Protein AF-A0A1J4K2C6-F1 (afdb_monomer_lite)

Structure (mmCIF, N/CA/C/O backbone):
data_AF-A0A1J4K2C6-F1
#
_entry.id   AF-A0A1J4K2C6-F1
#
loop_
_atom_site.group_PDB
_atom_site.id
_atom_site.type_symbol
_atom_site.label_atom_id
_atom_site.label_alt_id
_atom_site.label_comp_id
_atom_site.label_asym_id
_atom_site.label_entity_id
_atom_site.label_seq_id
_atom_site.pdbx_PDB_ins_code
_atom_site.Cartn_x
_atom_site.Cartn_y
_atom_site.Cartn_z
_atom_site.occupancy
_atom_site.B_iso_or_equiv
_atom_site.auth_seq_id
_atom_site.auth_comp_id
_atom_site.auth_asym_id
_atom_site.auth_atom_id
_atom_site.pdbx_PDB_model_num
ATOM 1 N N . MET A 1 1 ? -36.375 9.904 26.062 1.00 43.28 1 MET A N 1
ATOM 2 C CA . MET A 1 1 ? -35.540 8.747 26.443 1.00 43.28 1 MET A CA 1
ATOM 3 C C . MET A 1 1 ? -34.153 9.295 26.701 1.00 43.28 1 MET A C 1
ATOM 5 O O . MET A 1 1 ? -33.625 9.928 25.800 1.00 43.28 1 MET A O 1
ATOM 9 N N . SER A 1 2 ? -33.634 9.199 27.926 1.00 47.34 2 SER A N 1
ATOM 10 C CA . SER A 1 2 ? -32.261 9.624 28.218 1.00 47.34 2 SER A CA 1
ATOM 11 C C . SER A 1 2 ? -31.300 8.695 27.483 1.00 47.34 2 SER A C 1
ATOM 13 O O . SER A 1 2 ? -31.445 7.478 27.609 1.00 47.34 2 SER A O 1
ATOM 15 N N . GLU A 1 3 ? -30.362 9.245 26.711 1.00 57.28 3 GLU A N 1
ATOM 16 C CA . GLU A 1 3 ? -29.242 8.464 26.183 1.00 57.28 3 GLU A CA 1
ATOM 17 C C . GLU A 1 3 ? -28.544 7.778 27.357 1.00 57.28 3 GLU A C 1
ATOM 19 O O . GLU A 1 3 ? -28.170 8.416 28.342 1.00 57.28 3 GLU A O 1
ATOM 24 N N . GLN A 1 4 ? -28.472 6.454 27.297 1.00 67.69 4 GLN A N 1
ATOM 25 C CA . GLN A 1 4 ? -27.807 5.655 28.310 1.00 67.69 4 GLN A CA 1
ATOM 26 C C . GLN A 1 4 ? -26.300 5.914 28.190 1.00 67.69 4 GLN A C 1
ATOM 28 O O . GLN A 1 4 ? -25.743 5.830 27.096 1.00 67.69 4 GLN A O 1
ATOM 33 N N . GLU A 1 5 ? -25.649 6.286 29.291 1.00 81.38 5 GLU A N 1
ATOM 34 C CA . GLU A 1 5 ? -24.223 6.616 29.299 1.00 81.38 5 GLU A CA 1
ATOM 35 C C . GLU A 1 5 ? -23.387 5.355 29.027 1.00 81.38 5 GLU A C 1
ATOM 37 O O . GLU A 1 5 ? -23.287 4.469 29.874 1.00 81.38 5 GLU A O 1
ATOM 42 N N . ILE A 1 6 ? -22.780 5.266 27.840 1.00 87.44 6 ILE A N 1
ATOM 43 C CA . ILE A 1 6 ? -21.848 4.184 27.503 1.00 87.44 6 ILE A CA 1
ATOM 44 C C . ILE A 1 6 ? -20.436 4.595 27.923 1.00 87.44 6 ILE A C 1
ATOM 46 O O . ILE A 1 6 ? -19.841 5.518 27.365 1.00 87.44 6 ILE A O 1
ATOM 50 N N . ILE A 1 7 ? -19.870 3.859 28.875 1.00 89.62 7 ILE A N 1
ATOM 51 C CA . ILE A 1 7 ? -18.468 3.954 29.275 1.00 89.62 7 ILE A CA 1
ATOM 52 C C . ILE A 1 7 ? -17.651 3.023 28.385 1.00 89.62 7 ILE A C 1
ATOM 54 O O . ILE A 1 7 ? -17.904 1.819 28.328 1.00 89.62 7 ILE A O 1
ATOM 58 N N . ARG A 1 8 ? -16.625 3.570 27.727 1.00 91.25 8 ARG A N 1
ATOM 59 C CA . ARG A 1 8 ? -15.609 2.774 27.034 1.00 91.25 8 ARG A CA 1
ATOM 60 C C . ARG A 1 8 ? -14.371 2.623 27.898 1.00 91.25 8 ARG A C 1
ATOM 62 O O . ARG A 1 8 ? -13.904 3.579 28.514 1.00 91.25 8 ARG A O 1
ATOM 69 N N . CYS A 1 9 ? -13.807 1.426 27.929 1.00 92.12 9 CYS A N 1
ATOM 70 C CA . CYS A 1 9 ? -12.556 1.169 28.630 1.00 92.12 9 CYS A CA 1
ATOM 71 C C . CYS A 1 9 ? -11.724 0.118 27.898 1.00 92.12 9 CYS A C 1
ATOM 73 O O . CYS A 1 9 ? -12.204 -0.549 26.986 1.00 92.12 9 CYS A O 1
ATOM 75 N N . PHE A 1 10 ? -10.460 -0.024 28.283 1.00 92.06 10 PHE A N 1
ATOM 76 C CA . PHE A 1 10 ? -9.580 -1.050 27.744 1.00 92.06 10 PHE A CA 1
ATOM 77 C C . PHE A 1 10 ? -8.770 -1.748 28.832 1.00 92.06 10 PHE A C 1
ATOM 79 O O . PHE A 1 10 ? -8.547 -1.200 29.912 1.00 92.06 10 PHE A O 1
ATOM 86 N N . SER A 1 11 ? -8.281 -2.944 28.513 1.00 89.44 11 SER A N 1
ATOM 87 C CA . SER A 1 11 ? -7.280 -3.673 29.290 1.00 89.44 11 SER A CA 1
ATOM 88 C C . SER A 1 11 ? -6.066 -3.988 28.416 1.00 89.44 11 SER A C 1
ATOM 90 O O . SER A 1 11 ? -6.218 -4.476 27.296 1.00 89.44 11 SER A O 1
ATOM 92 N N . GLU A 1 12 ? -4.864 -3.679 28.909 1.00 86.25 12 GLU A N 1
ATOM 93 C CA . GLU A 1 12 ? -3.595 -3.891 28.201 1.00 86.25 12 GLU A CA 1
ATOM 94 C C . GLU A 1 12 ? -2.427 -4.124 29.191 1.00 86.25 12 GLU A C 1
ATOM 96 O O . GLU A 1 12 ? -2.088 -3.206 29.949 1.00 86.25 12 GLU A O 1
ATOM 101 N N . PRO A 1 13 ? -1.752 -5.292 29.155 1.00 84.12 13 PRO A N 1
ATOM 102 C CA . PRO A 1 13 ? -2.194 -6.516 28.477 1.00 84.12 13 PRO A CA 1
ATOM 103 C C . PRO A 1 13 ? -3.511 -7.037 29.075 1.00 84.12 13 PRO A C 1
ATOM 105 O O . PRO A 1 13 ? -3.802 -6.789 30.242 1.00 84.12 13 PRO A O 1
ATOM 108 N N . CYS A 1 14 ? -4.284 -7.781 28.285 1.00 87.00 14 CYS A N 1
ATOM 109 C CA . CYS A 1 14 ? -5.494 -8.452 28.750 1.00 87.00 14 CYS A CA 1
ATOM 110 C C . CYS A 1 14 ? -5.265 -9.972 28.718 1.00 87.00 14 CYS A C 1
ATOM 112 O O . CYS A 1 14 ? -5.269 -10.628 27.678 1.00 87.00 14 CYS A O 1
ATOM 114 N N . PHE A 1 15 ? -4.985 -10.543 29.882 1.00 86.38 15 PHE A N 1
ATOM 115 C CA . PHE A 1 15 ? -4.753 -11.970 30.056 1.00 86.38 15 PHE A CA 1
ATOM 116 C C . PHE A 1 15 ? -6.071 -12.731 29.992 1.00 86.38 15 PHE A C 1
ATOM 118 O O . PHE A 1 15 ? -7.026 -12.347 30.660 1.00 86.38 15 PHE A O 1
ATOM 125 N N . GLY A 1 16 ? -6.097 -13.825 29.232 1.00 82.25 16 GLY A N 1
ATOM 126 C CA . GLY A 1 16 ? -7.278 -14.642 28.966 1.00 82.25 16 GLY A CA 1
ATOM 127 C C . GLY A 1 16 ? -7.463 -14.912 27.474 1.00 82.25 16 GLY A C 1
ATOM 128 O O . GLY A 1 16 ? -7.168 -14.064 26.632 1.00 82.25 16 GLY A O 1
ATOM 129 N N . ARG A 1 17 ? -7.963 -16.106 27.144 1.00 82.44 17 ARG A N 1
ATOM 130 C CA . ARG A 1 17 ? -8.427 -16.429 25.787 1.00 82.44 17 ARG A CA 1
ATOM 131 C C . ARG A 1 17 ? -9.776 -15.770 25.530 1.00 82.44 17 ARG A C 1
ATOM 133 O O . ARG A 1 17 ? -10.534 -15.522 26.467 1.00 82.44 17 ARG A O 1
ATOM 140 N N . LYS A 1 18 ? -10.126 -15.614 24.251 1.00 82.94 18 LYS A N 1
ATOM 141 C CA . LYS A 1 18 ? -11.392 -14.999 23.839 1.00 82.94 18 LYS A CA 1
ATOM 142 C C . LYS A 1 18 ? -12.638 -15.513 24.564 1.00 82.94 18 LYS A C 1
ATOM 144 O O . LYS A 1 18 ? -13.267 -14.696 25.231 1.00 82.94 18 LYS A O 1
ATOM 149 N N . PRO A 1 19 ? -12.915 -16.828 24.587 1.00 87.44 19 PRO A N 1
ATOM 150 C CA . PRO A 1 19 ? -14.113 -17.335 25.253 1.00 87.44 19 PRO A CA 1
ATOM 151 C C . PRO A 1 19 ? -14.131 -17.074 26.765 1.00 87.44 19 PRO A C 1
ATOM 153 O O . PRO A 1 19 ? -15.193 -16.988 27.363 1.00 87.44 19 PRO A O 1
ATOM 156 N N . GLN A 1 20 ? -12.957 -16.957 27.398 1.00 89.94 20 GLN A N 1
ATOM 157 C CA . GLN A 1 20 ? -12.855 -16.709 28.837 1.00 89.94 20 GLN A CA 1
ATOM 158 C C . GLN A 1 20 ? -13.187 -15.255 29.163 1.00 89.94 20 GLN A C 1
ATOM 160 O O . GLN A 1 20 ? -13.945 -14.997 30.089 1.00 89.94 20 GLN A O 1
ATOM 165 N N . ILE A 1 21 ? -12.654 -14.310 28.382 1.00 90.94 21 ILE A N 1
ATOM 166 C CA . ILE A 1 21 ? -12.987 -12.892 28.550 1.00 90.94 21 ILE A CA 1
ATOM 167 C C . ILE A 1 21 ? -14.449 -12.638 28.196 1.00 90.94 21 ILE A C 1
ATOM 169 O O . ILE A 1 21 ? -15.127 -11.938 28.935 1.00 90.94 21 ILE A O 1
ATOM 173 N N . GLU A 1 22 ? -14.958 -13.240 27.121 1.00 90.56 22 GLU A N 1
ATOM 174 C CA . GLU A 1 22 ? -16.376 -13.135 26.763 1.00 90.56 22 GLU A CA 1
ATOM 175 C C . GLU A 1 22 ? -17.285 -13.687 27.866 1.00 90.56 22 GLU A C 1
ATOM 177 O O . GLU A 1 22 ? -18.294 -13.061 28.171 1.00 90.56 22 GLU A O 1
ATOM 182 N N . ALA A 1 23 ? -16.908 -14.793 28.519 1.00 93.00 23 ALA A N 1
ATOM 183 C CA . ALA A 1 23 ? -17.647 -15.314 29.668 1.00 93.00 23 ALA A CA 1
ATOM 184 C C . ALA A 1 23 ? -17.665 -14.320 30.841 1.00 93.00 23 ALA A C 1
ATOM 186 O O . ALA A 1 23 ? -18.729 -14.053 31.389 1.00 93.00 23 ALA A O 1
ATOM 187 N N . VAL A 1 24 ? -16.519 -13.713 31.177 1.00 93.44 24 VAL A N 1
ATOM 188 C CA . VAL A 1 24 ? -16.433 -12.696 32.241 1.00 93.44 24 VAL A CA 1
ATOM 189 C C . VAL A 1 24 ? -17.280 -11.461 31.912 1.00 93.44 24 VAL A C 1
ATOM 191 O O . VAL A 1 24 ? -17.967 -10.934 32.785 1.00 93.44 24 VAL A O 1
ATOM 194 N N . VAL A 1 25 ? -17.254 -11.004 30.657 1.00 93.50 25 VAL A N 1
ATOM 195 C CA . VAL A 1 25 ? -18.045 -9.854 30.193 1.00 93.50 25 VAL A CA 1
ATOM 196 C C . VAL A 1 25 ? -19.542 -10.170 30.210 1.00 93.50 25 VAL A C 1
ATOM 198 O O . VAL A 1 25 ? -20.324 -9.331 30.643 1.00 93.50 25 VAL A O 1
ATOM 201 N N . ALA A 1 26 ? -19.944 -11.383 29.819 1.00 93.88 26 ALA A N 1
ATOM 202 C CA . ALA A 1 26 ? -21.344 -11.811 29.805 1.00 93.88 26 ALA A CA 1
ATOM 203 C C . ALA A 1 26 ? -21.989 -11.862 31.204 1.00 93.88 26 ALA A C 1
ATOM 205 O O . ALA A 1 26 ? -23.209 -11.768 31.322 1.00 93.88 26 ALA A O 1
ATOM 206 N N . GLU A 1 27 ? -21.190 -11.969 32.271 1.00 94.81 27 GLU A N 1
ATOM 207 C CA . GLU A 1 27 ? -21.672 -11.855 33.655 1.00 94.81 27 GLU A CA 1
ATOM 208 C C . GLU A 1 27 ? -22.060 -10.416 34.047 1.00 94.81 27 GLU A C 1
ATOM 210 O O . GLU A 1 27 ? -22.633 -10.199 35.118 1.00 94.81 27 GLU A O 1
ATOM 215 N N . VAL A 1 28 ? -21.740 -9.423 33.212 1.00 94.12 28 VAL A N 1
ATOM 216 C CA . VAL A 1 28 ? -22.091 -8.016 33.406 1.00 94.12 28 VAL A CA 1
ATOM 217 C C . VAL A 1 28 ? -23.119 -7.623 32.355 1.00 94.12 28 VAL A C 1
ATOM 219 O O . VAL A 1 28 ? -22.795 -7.324 31.211 1.00 94.12 28 VAL A O 1
ATOM 222 N N . GLU A 1 29 ? -24.387 -7.618 32.757 1.00 92.94 29 GLU A N 1
ATOM 223 C CA . GLU A 1 29 ? -25.512 -7.299 31.874 1.00 92.94 29 GLU A CA 1
ATOM 224 C C . GLU A 1 29 ? -25.291 -5.997 31.080 1.00 92.94 29 GLU A C 1
ATOM 226 O O . GLU A 1 29 ? -25.055 -4.930 31.655 1.00 92.94 29 GLU A O 1
ATOM 231 N N . GLY A 1 30 ? -25.382 -6.115 29.751 1.00 89.25 30 GLY A N 1
ATOM 232 C CA . GLY A 1 30 ? -25.226 -5.022 28.792 1.00 89.25 30 GLY A CA 1
ATOM 233 C C . GLY A 1 30 ? -23.780 -4.618 28.488 1.00 89.25 30 GLY A C 1
ATOM 234 O O . GLY A 1 30 ? -23.577 -3.802 27.593 1.00 89.25 30 GLY A O 1
ATOM 235 N N . ALA A 1 31 ? -22.778 -5.174 29.178 1.00 93.50 31 ALA A N 1
ATOM 236 C CA . ALA A 1 31 ? -21.382 -4.986 28.802 1.00 93.50 31 ALA A CA 1
ATOM 237 C C . ALA A 1 31 ? -21.038 -5.825 27.566 1.00 93.50 31 ALA A C 1
ATOM 239 O O . ALA A 1 31 ? -21.501 -6.958 27.412 1.00 93.50 31 ALA A O 1
ATOM 240 N N . THR A 1 32 ? -20.191 -5.285 26.694 1.00 93.00 32 THR A N 1
ATOM 241 C CA . THR A 1 32 ? -19.724 -5.991 25.498 1.00 93.00 32 THR A CA 1
ATOM 242 C C . THR A 1 32 ? -18.220 -5.847 25.312 1.00 93.00 32 THR A C 1
ATOM 244 O O . THR A 1 32 ? -17.603 -4.862 25.723 1.00 93.00 32 THR A O 1
ATOM 247 N N . LEU A 1 33 ? -17.618 -6.868 24.701 1.00 91.19 33 LEU A N 1
ATOM 248 C CA . LEU A 1 33 ? -16.261 -6.813 24.174 1.00 91.19 33 LEU A CA 1
ATOM 249 C C . LEU A 1 33 ? -16.345 -6.257 22.746 1.00 91.19 33 LEU A C 1
ATOM 251 O O . LEU A 1 33 ? -16.698 -6.990 21.827 1.00 91.19 33 LEU A O 1
ATOM 255 N N . ASP A 1 34 ? -16.048 -4.970 22.583 1.00 89.88 34 ASP A N 1
ATOM 256 C CA . ASP A 1 34 ? -16.211 -4.237 21.317 1.00 89.88 34 ASP A CA 1
ATOM 257 C C . ASP A 1 34 ? -15.066 -4.536 20.336 1.00 89.88 34 ASP A C 1
ATOM 259 O O . ASP A 1 34 ? -15.287 -4.758 19.148 1.00 89.88 34 ASP A O 1
ATOM 263 N N . TYR A 1 35 ? -13.824 -4.607 20.830 1.00 88.38 35 TYR A N 1
ATOM 264 C CA . TYR A 1 35 ? -12.653 -4.893 19.996 1.00 88.38 35 TYR A CA 1
ATOM 265 C C . TYR A 1 35 ? -11.524 -5.546 20.788 1.00 88.38 35 TYR A C 1
ATOM 267 O O . TYR A 1 35 ? -11.381 -5.335 21.992 1.00 88.38 35 TYR A O 1
ATOM 275 N N . TYR A 1 36 ? -10.675 -6.324 20.121 1.00 86.31 36 TYR A N 1
ATOM 276 C CA . TYR A 1 36 ? -9.522 -6.946 20.757 1.00 86.31 36 TYR A CA 1
ATOM 277 C C . TYR A 1 36 ? -8.391 -7.209 19.767 1.00 86.31 36 TYR A C 1
ATOM 279 O O . TYR A 1 36 ? -8.600 -7.374 18.573 1.00 86.31 36 TYR A O 1
ATOM 287 N N . ILE A 1 37 ? -7.173 -7.318 20.293 1.00 79.25 37 ILE A N 1
ATOM 288 C CA . ILE A 1 37 ? -5.968 -7.626 19.523 1.00 79.25 37 ILE A CA 1
ATOM 289 C C . ILE A 1 37 ? -5.246 -8.795 20.178 1.00 79.25 37 ILE A C 1
ATOM 291 O O . ILE A 1 37 ? -4.788 -8.681 21.319 1.00 79.25 37 ILE A O 1
ATOM 295 N N . PHE A 1 38 ? -5.015 -9.873 19.434 1.00 71.88 38 PHE A N 1
ATOM 296 C CA . PHE A 1 38 ? -4.149 -10.966 19.878 1.00 71.88 38 PHE A CA 1
ATOM 297 C C . PHE A 1 38 ? -2.662 -10.632 19.715 1.00 71.88 38 PHE A C 1
ATOM 299 O O . PHE A 1 38 ? -2.251 -10.001 18.744 1.00 71.88 38 PHE A O 1
ATOM 306 N N . HIS A 1 39 ? -1.831 -11.090 20.655 1.00 60.97 39 HIS A N 1
ATOM 307 C CA . HIS A 1 39 ? -0.386 -11.176 20.431 1.00 60.97 39 HIS A CA 1
ATOM 308 C C . HIS A 1 39 ? 0.010 -12.640 20.273 1.00 60.97 39 HIS A C 1
ATOM 310 O O . HIS A 1 39 ? -0.264 -13.447 21.163 1.00 60.97 39 HIS A O 1
ATOM 316 N N . SER A 1 40 ? 0.729 -12.962 19.197 1.00 54.25 40 SER A N 1
ATOM 317 C CA . SER A 1 40 ? 1.356 -14.278 18.992 1.00 54.25 40 SER A CA 1
ATOM 318 C C . SER A 1 40 ? 2.245 -14.688 20.172 1.00 54.25 40 SER A C 1
ATOM 320 O O . SER A 1 40 ? 2.244 -15.838 20.599 1.00 54.25 40 SER A O 1
ATOM 322 N N . ASP A 1 41 ? 2.955 -13.715 20.740 1.00 55.06 41 ASP A N 1
ATOM 323 C CA . ASP A 1 41 ? 4.010 -13.938 21.735 1.00 55.06 41 ASP A CA 1
ATOM 324 C C . ASP A 1 41 ? 3.487 -14.227 23.155 1.00 55.06 41 ASP A C 1
ATOM 326 O O . ASP A 1 41 ? 4.274 -14.546 24.042 1.00 55.06 41 ASP A O 1
ATOM 330 N N . TYR A 1 42 ? 2.171 -14.142 23.396 1.00 54.56 42 TYR A N 1
ATOM 331 C CA . TYR A 1 42 ? 1.575 -14.376 24.719 1.00 54.56 42 TYR A CA 1
ATOM 332 C C . TYR A 1 42 ? 0.687 -15.630 24.794 1.00 54.56 42 TYR A C 1
ATOM 334 O O . TYR A 1 42 ? -0.260 -15.640 25.577 1.00 54.56 42 TYR A O 1
ATOM 342 N N . HIS A 1 43 ? 0.956 -16.691 24.024 1.00 55.03 43 HIS A N 1
ATOM 343 C CA . HIS A 1 43 ? 0.258 -17.988 24.146 1.00 55.03 43 HIS A CA 1
ATOM 344 C C . HIS A 1 43 ? -1.290 -17.887 24.153 1.00 55.03 43 HIS A C 1
ATOM 346 O O . HIS A 1 43 ? -1.953 -18.515 24.981 1.00 55.03 43 HIS A O 1
ATOM 352 N N . ASN A 1 44 ? -1.874 -17.111 23.230 1.00 54.50 44 ASN A N 1
ATOM 353 C CA . ASN A 1 44 ? -3.321 -16.834 23.116 1.00 54.50 44 ASN A CA 1
ATOM 354 C C . ASN A 1 44 ? -3.919 -15.853 24.149 1.00 54.50 44 ASN A C 1
ATOM 356 O O . ASN A 1 44 ? -5.130 -15.883 24.366 1.00 54.50 44 ASN A O 1
ATOM 360 N N . ASN A 1 45 ? -3.117 -14.978 24.765 1.00 56.56 45 ASN A N 1
ATOM 361 C CA . ASN A 1 45 ? -3.636 -13.818 25.504 1.00 56.56 45 ASN A CA 1
ATOM 362 C C . ASN A 1 45 ? -3.864 -12.610 24.577 1.00 56.56 45 ASN A C 1
ATOM 364 O O . ASN A 1 45 ? -3.161 -12.428 23.574 1.00 56.56 45 ASN A O 1
ATOM 368 N N . TYR A 1 46 ? -4.811 -11.746 24.940 1.00 62.38 46 TYR A N 1
ATOM 369 C CA . TYR A 1 46 ? -5.004 -10.467 24.270 1.00 62.38 46 TYR A CA 1
ATOM 370 C C . TYR A 1 46 ? -3.892 -9.481 24.638 1.00 62.38 46 TYR A C 1
ATOM 372 O O . TYR A 1 46 ? -3.564 -9.256 25.803 1.00 62.38 46 TYR A O 1
ATOM 380 N N . SER A 1 47 ? -3.325 -8.818 23.634 1.00 73.06 47 SER A N 1
ATOM 381 C CA . SER A 1 47 ? -2.518 -7.626 23.894 1.00 73.06 47 SER A CA 1
ATOM 382 C C . SER A 1 47 ? -3.377 -6.443 24.316 1.00 73.06 47 SER A C 1
ATOM 384 O O . SER A 1 47 ? -2.932 -5.671 25.155 1.00 73.06 47 SER A O 1
ATOM 386 N N . ILE A 1 48 ? -4.587 -6.311 23.766 1.00 83.56 48 ILE A N 1
ATOM 387 C CA . ILE A 1 48 ? -5.530 -5.231 24.071 1.00 83.56 48 ILE A CA 1
ATOM 388 C C . ILE A 1 48 ? -6.948 -5.792 23.958 1.00 83.56 48 ILE A C 1
ATOM 390 O O . ILE A 1 48 ? -7.226 -6.530 23.015 1.00 83.56 48 ILE A O 1
ATOM 394 N N . ALA A 1 49 ? -7.826 -5.427 24.885 1.00 89.81 49 ALA A N 1
ATOM 395 C CA . ALA A 1 49 ? -9.273 -5.609 24.778 1.00 89.81 49 ALA A CA 1
ATOM 396 C C . ALA A 1 49 ? -9.960 -4.273 25.087 1.00 89.81 49 ALA A C 1
ATOM 398 O O . ALA A 1 49 ? -9.547 -3.602 26.031 1.00 89.81 49 ALA A O 1
ATOM 399 N N . ILE A 1 50 ? -10.955 -3.887 24.292 1.00 90.94 50 ILE A N 1
ATOM 400 C CA . ILE A 1 50 ? -11.771 -2.677 24.433 1.00 90.94 50 ILE A CA 1
ATOM 401 C C . ILE A 1 50 ? -13.207 -3.111 24.718 1.00 90.94 50 ILE A C 1
ATOM 403 O O . ILE A 1 50 ? -13.738 -3.986 24.036 1.00 90.94 50 ILE A O 1
ATOM 407 N N . PHE A 1 51 ? -13.821 -2.493 25.720 1.00 93.19 51 PHE A N 1
ATOM 408 C CA . PHE A 1 51 ? -15.151 -2.825 26.210 1.00 93.19 51 PHE A CA 1
ATOM 409 C C . PHE A 1 51 ? -16.080 -1.614 26.122 1.00 93.19 51 PHE A C 1
ATOM 411 O O . PHE A 1 51 ? -15.640 -0.479 26.327 1.00 93.19 51 PHE A O 1
ATOM 418 N N . GLU A 1 52 ? -17.363 -1.874 25.884 1.00 92.44 52 GLU A N 1
ATOM 419 C CA . GLU A 1 52 ? -18.459 -0.911 26.021 1.00 92.44 52 GLU A CA 1
ATOM 420 C C . GLU A 1 52 ? -19.361 -1.337 27.176 1.00 92.44 52 GLU A C 1
ATOM 422 O O . GLU A 1 52 ? -19.730 -2.507 27.285 1.00 92.44 52 GLU A O 1
ATOM 427 N N . ILE A 1 53 ? -19.687 -0.400 28.067 1.00 92.38 53 ILE A N 1
ATOM 428 C CA . ILE A 1 53 ? -20.352 -0.698 29.336 1.00 92.38 53 ILE A CA 1
ATOM 429 C C . ILE A 1 53 ? -21.467 0.323 29.591 1.00 92.38 53 ILE A C 1
ATOM 431 O O . ILE A 1 53 ? -21.207 1.519 29.511 1.00 92.38 53 ILE A O 1
ATOM 435 N N . PRO A 1 54 ? -22.693 -0.103 29.938 1.00 91.75 54 PRO A N 1
ATOM 436 C CA . PRO A 1 54 ? -23.876 0.764 29.905 1.00 91.75 54 PRO A CA 1
ATOM 437 C C . PRO A 1 54 ? -24.061 1.652 31.146 1.00 91.75 54 PRO A C 1
ATOM 439 O O . PRO A 1 54 ? -25.046 2.386 31.223 1.00 91.75 54 PRO A O 1
ATOM 442 N N . SER A 1 55 ? -23.203 1.526 32.164 1.00 92.38 55 SER A N 1
ATOM 443 C CA . SER A 1 55 ? -23.231 2.387 33.350 1.00 92.38 55 SER A CA 1
ATOM 444 C C . SER A 1 55 ? -21.950 2.282 34.180 1.00 92.38 55 SER A C 1
ATOM 446 O O . SER A 1 55 ? -21.179 1.323 34.065 1.00 92.38 55 SER A O 1
ATOM 448 N N . ARG A 1 56 ? -21.757 3.247 35.089 1.00 92.75 56 ARG A N 1
ATOM 449 C CA . ARG A 1 56 ? -20.656 3.254 36.064 1.00 92.75 56 ARG A CA 1
ATOM 450 C C . ARG A 1 56 ? -20.672 2.048 37.000 1.00 92.75 56 ARG A C 1
ATOM 452 O O . ARG A 1 56 ? -19.634 1.431 37.201 1.00 92.75 56 ARG A O 1
ATOM 459 N N . GLU A 1 57 ? -21.848 1.674 37.498 1.00 93.62 57 GLU A N 1
ATOM 460 C CA . GLU A 1 57 ? -22.024 0.497 38.359 1.00 93.62 57 GLU A CA 1
ATOM 461 C C . GLU A 1 57 ? -21.566 -0.786 37.650 1.00 93.62 57 GLU A C 1
ATOM 463 O O . GLU A 1 57 ? -20.824 -1.594 38.210 1.00 93.62 57 GLU A O 1
ATOM 468 N N . LYS A 1 58 ? -21.947 -0.952 36.376 1.00 94.50 58 LYS A N 1
ATOM 469 C CA . LYS A 1 58 ? -21.522 -2.100 35.566 1.00 94.50 58 LYS A CA 1
ATOM 470 C C . LYS A 1 58 ? -20.021 -2.050 35.252 1.00 94.50 58 LYS A C 1
ATOM 472 O O . LYS A 1 58 ? -19.393 -3.103 35.165 1.00 94.50 58 LYS A O 1
ATOM 477 N N . TYR A 1 59 ? -19.427 -0.859 35.124 1.00 94.50 59 TYR A N 1
ATOM 478 C CA . TYR A 1 59 ? -17.979 -0.708 34.939 1.00 94.50 59 TYR A CA 1
ATOM 479 C C . TYR A 1 59 ? -17.203 -1.164 36.175 1.00 94.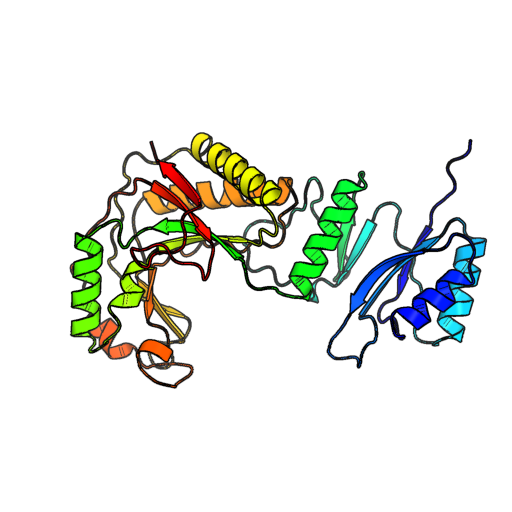50 59 TYR A C 1
ATOM 481 O O . TYR A 1 59 ? -16.253 -1.935 36.035 1.00 94.50 59 TYR A O 1
ATOM 489 N N . ASP A 1 60 ? -17.629 -0.754 37.370 1.00 94.62 60 ASP A N 1
ATOM 490 C CA . ASP A 1 60 ? -16.987 -1.173 38.617 1.00 94.62 60 ASP A CA 1
ATOM 491 C C . ASP A 1 60 ? -17.103 -2.695 38.815 1.00 94.62 60 ASP A C 1
ATOM 493 O O . ASP A 1 60 ? -16.113 -3.350 39.154 1.00 94.62 60 ASP A O 1
ATOM 497 N N . LEU A 1 61 ? -18.260 -3.280 38.478 1.00 95.75 61 LEU A N 1
ATOM 498 C CA . LEU A 1 61 ? -18.457 -4.732 38.492 1.00 95.75 61 LEU A CA 1
ATOM 499 C C . LEU A 1 61 ? -17.540 -5.461 37.497 1.00 95.75 61 LEU A C 1
ATOM 501 O O . LEU A 1 61 ? -16.901 -6.452 37.859 1.00 95.75 61 LEU A O 1
ATOM 505 N N . LEU A 1 62 ? -17.442 -4.989 36.247 1.00 95.69 62 LEU A N 1
ATOM 506 C CA . LEU A 1 62 ? -16.547 -5.602 35.261 1.00 95.69 62 LEU A CA 1
ATOM 507 C C . LEU A 1 62 ? -15.085 -5.478 35.698 1.00 95.69 62 LEU A C 1
ATOM 509 O O . LEU A 1 62 ? -14.317 -6.426 35.550 1.00 95.69 62 LEU A O 1
ATOM 513 N N . LYS A 1 63 ? -14.696 -4.335 36.269 1.00 95.56 63 LYS A N 1
ATOM 514 C CA . LYS A 1 63 ? -13.346 -4.100 36.788 1.00 95.56 63 LYS A CA 1
ATOM 515 C C . LYS A 1 63 ? -12.985 -5.092 37.891 1.00 95.56 63 LYS A C 1
ATOM 517 O O . LYS A 1 63 ? -11.888 -5.656 37.855 1.00 95.56 63 LYS A O 1
ATOM 522 N N . GLU A 1 64 ? -13.894 -5.336 38.831 1.00 95.81 64 GLU A N 1
ATOM 523 C CA . GLU A 1 64 ? -13.720 -6.347 39.874 1.00 95.81 64 GLU A CA 1
ATOM 524 C C . GLU A 1 64 ? -13.579 -7.748 39.264 1.00 95.81 64 GLU A C 1
ATOM 526 O O . GLU A 1 64 ? -12.591 -8.438 39.519 1.00 95.81 64 GLU A O 1
ATOM 531 N N . LYS A 1 65 ? -14.511 -8.150 38.389 1.00 95.38 65 LYS A N 1
ATOM 532 C CA . LYS A 1 65 ? -14.498 -9.478 37.759 1.00 95.38 65 LYS A CA 1
ATOM 533 C C . LYS A 1 65 ? -13.243 -9.727 36.923 1.00 95.38 65 LYS A C 1
ATOM 535 O O . LYS A 1 65 ? -12.635 -10.788 37.042 1.00 95.38 65 LYS A O 1
ATOM 540 N N . MET A 1 66 ? -12.816 -8.752 36.123 1.00 94.62 66 MET A N 1
ATOM 541 C CA . MET A 1 66 ? -11.593 -8.845 35.321 1.00 94.62 66 MET A CA 1
ATOM 542 C C . MET A 1 66 ? -10.351 -8.987 36.207 1.00 94.62 66 MET A C 1
ATOM 544 O O . MET A 1 66 ? -9.494 -9.818 35.909 1.00 94.62 66 MET A O 1
ATOM 548 N N . THR A 1 67 ? -10.284 -8.246 37.319 1.00 94.00 67 THR A N 1
ATOM 549 C CA . THR A 1 67 ? -9.184 -8.332 38.297 1.00 94.00 67 THR A CA 1
ATOM 550 C C . THR A 1 67 ? -9.183 -9.673 39.040 1.00 94.00 67 THR A C 1
ATOM 552 O O . THR A 1 67 ? -8.121 -10.255 39.253 1.00 94.00 67 THR A O 1
ATOM 555 N N . ASN A 1 68 ? -10.360 -10.201 39.392 1.00 94.69 68 ASN A N 1
ATOM 556 C CA . ASN A 1 68 ? -10.509 -11.515 40.024 1.00 94.69 68 ASN A CA 1
ATOM 557 C C . ASN A 1 68 ? -10.138 -12.654 39.066 1.00 94.69 68 ASN A C 1
ATOM 559 O O . ASN A 1 68 ? -9.515 -13.630 39.480 1.00 94.69 68 ASN A O 1
ATOM 563 N N . PHE A 1 69 ? -10.472 -12.518 37.779 1.00 92.56 69 PHE A N 1
ATOM 564 C CA . PHE A 1 69 ? -10.036 -13.448 36.741 1.00 92.56 69 PHE A CA 1
ATOM 565 C C . PHE A 1 69 ? -8.509 -13.423 36.576 1.00 92.56 69 PHE A C 1
ATOM 567 O O . PHE A 1 69 ? -7.866 -14.471 36.486 1.00 92.56 69 PHE A O 1
ATOM 574 N N . ASN A 1 70 ? -7.912 -12.228 36.549 1.00 91.06 70 ASN A N 1
ATOM 575 C CA . ASN A 1 70 ? -6.467 -12.049 36.573 1.00 91.06 70 ASN A CA 1
ATOM 576 C C . ASN A 1 70 ? -6.095 -10.671 37.128 1.00 91.06 70 ASN A C 1
ATOM 578 O O . ASN A 1 70 ? -6.468 -9.648 36.557 1.00 91.06 70 ASN A O 1
ATOM 582 N N . SER A 1 71 ? -5.263 -10.624 38.170 1.00 92.00 71 SER A N 1
ATOM 583 C CA . SER A 1 71 ? -4.901 -9.368 38.846 1.00 92.00 71 SER A CA 1
ATOM 584 C C . SER A 1 71 ? -4.171 -8.352 37.959 1.00 92.00 71 SER A C 1
ATOM 586 O O . SER A 1 71 ? -4.063 -7.181 38.320 1.00 92.00 71 SER A O 1
ATOM 588 N N . LYS A 1 72 ? -3.671 -8.772 36.791 1.00 90.19 72 LYS A N 1
ATOM 589 C CA . LYS A 1 72 ? -3.037 -7.890 35.805 1.00 90.19 72 LYS A CA 1
ATOM 590 C C . LYS A 1 72 ? -4.017 -7.299 34.784 1.00 90.19 72 LYS A C 1
ATOM 592 O O . LYS A 1 72 ? -3.617 -6.404 34.042 1.00 90.19 72 LYS A O 1
ATOM 597 N N . ASN A 1 73 ? -5.271 -7.751 34.744 1.00 91.00 73 ASN A N 1
ATOM 598 C CA . ASN A 1 73 ? -6.310 -7.218 33.858 1.00 91.00 73 ASN A CA 1
ATOM 599 C C . ASN A 1 73 ? -6.877 -5.909 34.408 1.00 91.00 73 ASN A C 1
ATOM 601 O O . ASN A 1 73 ? -8.006 -5.833 34.886 1.00 91.00 73 ASN A O 1
ATOM 605 N N . ILE A 1 74 ? -6.074 -4.854 34.335 1.00 91.56 74 ILE A N 1
ATOM 606 C CA . ILE A 1 74 ? -6.460 -3.529 34.816 1.00 91.56 74 ILE A CA 1
ATOM 607 C C . ILE A 1 74 ? -7.289 -2.839 33.731 1.00 91.56 74 ILE A C 1
ATOM 609 O O . ILE A 1 74 ? -6.789 -2.630 32.622 1.00 91.56 74 ILE A O 1
ATOM 613 N N . LEU A 1 75 ? -8.533 -2.472 34.056 1.00 92.69 75 LEU A N 1
ATOM 614 C CA . LEU A 1 75 ? -9.366 -1.636 33.191 1.00 92.69 75 LEU A CA 1
ATOM 615 C C . LEU A 1 75 ? -8.971 -0.165 33.319 1.00 92.69 75 LEU A C 1
ATOM 617 O O . LEU A 1 75 ? -8.768 0.350 34.422 1.00 92.69 75 LEU A O 1
ATOM 621 N N . LYS A 1 76 ? -8.873 0.506 32.174 1.00 92.19 76 LYS A N 1
ATOM 622 C CA . LYS A 1 76 ? -8.604 1.939 32.052 1.00 92.19 76 LYS A CA 1
ATOM 623 C C . LYS A 1 76 ? -9.667 2.567 31.169 1.00 92.19 76 LYS A C 1
ATOM 625 O O . LYS A 1 76 ? -9.892 2.100 30.056 1.00 92.19 76 LYS A O 1
ATOM 630 N N . GLU A 1 77 ? -10.313 3.610 31.664 1.00 93.06 77 GLU A N 1
ATOM 631 C CA . GLU A 1 77 ? -11.331 4.339 30.909 1.00 93.06 77 GLU A CA 1
ATOM 632 C C . GLU A 1 77 ? -10.738 5.054 29.696 1.00 93.06 77 GLU A C 1
ATOM 634 O O . GLU A 1 77 ? -9.599 5.531 29.712 1.00 93.06 77 GLU A O 1
ATOM 639 N N . LEU A 1 78 ? -11.544 5.117 28.644 1.00 90.94 78 LEU A N 1
ATOM 640 C CA . LEU A 1 78 ? -11.303 5.905 27.451 1.00 90.94 78 LEU A CA 1
ATOM 641 C C . LEU A 1 78 ? -12.260 7.095 27.453 1.00 90.94 78 LEU A C 1
ATOM 643 O O . LEU A 1 78 ? -13.429 6.934 27.812 1.00 90.94 78 LEU A O 1
ATOM 647 N N . PRO A 1 79 ? -11.812 8.278 27.007 1.00 91.31 79 PRO A N 1
ATOM 648 C CA . PRO A 1 79 ? -12.732 9.363 26.713 1.00 91.31 79 PRO A CA 1
ATOM 649 C C . PRO A 1 79 ? -13.820 8.915 25.716 1.00 91.31 79 PRO A C 1
ATOM 651 O O . PRO A 1 79 ? -13.557 8.045 24.871 1.00 91.31 79 PRO A O 1
ATOM 654 N N . PRO A 1 80 ? -15.024 9.513 25.765 1.00 88.94 80 PRO A N 1
ATOM 655 C CA . PRO A 1 80 ? -16.096 9.195 24.830 1.00 88.94 80 PRO A CA 1
ATOM 656 C C . PRO A 1 80 ? -15.634 9.266 23.373 1.00 88.94 80 PRO A C 1
ATOM 658 O O . PRO A 1 80 ? -14.904 10.177 22.984 1.00 88.94 80 PRO A O 1
ATOM 661 N N . ASN A 1 81 ? -16.076 8.293 22.575 1.00 90.44 81 ASN A N 1
ATOM 662 C CA . ASN A 1 81 ? -15.767 8.170 21.146 1.00 90.44 81 ASN A CA 1
ATOM 663 C C . ASN A 1 81 ? -14.269 8.223 20.814 1.00 90.44 81 ASN A C 1
ATOM 665 O O . ASN A 1 81 ? -13.846 8.844 19.834 1.00 90.44 81 ASN A O 1
ATOM 669 N N . THR A 1 82 ? -13.460 7.557 21.642 1.00 92.81 82 THR A N 1
ATOM 670 C CA . THR A 1 82 ? -12.030 7.394 21.384 1.00 92.81 82 THR A CA 1
ATOM 671 C C . THR A 1 82 ? -11.606 5.935 21.318 1.00 92.81 82 THR A C 1
ATOM 673 O O . THR A 1 82 ? -12.134 5.075 22.021 1.00 92.81 82 THR A O 1
ATOM 676 N N . ILE A 1 83 ? -10.628 5.658 20.458 1.00 92.19 83 ILE A N 1
ATOM 677 C CA . ILE A 1 83 ? -9.860 4.413 20.432 1.00 92.19 83 ILE A CA 1
ATOM 678 C C . ILE A 1 83 ? -8.409 4.789 20.695 1.00 92.19 83 ILE A C 1
ATOM 680 O O . ILE A 1 83 ? -7.862 5.667 20.033 1.00 92.19 83 ILE A O 1
ATOM 684 N N . SER A 1 84 ? -7.771 4.131 21.659 1.00 90.62 84 SER A N 1
ATOM 685 C CA . SER A 1 84 ? -6.383 4.413 22.017 1.00 90.62 84 SER A CA 1
ATOM 686 C C . SER A 1 84 ? -5.548 3.145 21.988 1.00 90.62 84 SER A C 1
ATOM 688 O O . SER A 1 84 ? -5.820 2.197 22.726 1.00 90.62 84 SER A O 1
ATOM 690 N N . VAL A 1 85 ? -4.490 3.142 21.182 1.00 88.69 85 VAL A N 1
ATOM 691 C CA . VAL A 1 85 ? -3.611 1.983 20.971 1.00 88.69 85 VAL A CA 1
ATOM 692 C C . VAL A 1 85 ? -2.134 2.397 20.976 1.00 88.69 85 VAL A C 1
ATOM 694 O O . VAL A 1 85 ? -1.812 3.515 20.584 1.00 88.69 85 VAL A O 1
ATOM 697 N N . PRO A 1 86 ? -1.191 1.545 21.410 1.00 87.31 86 PRO A N 1
ATOM 698 C CA . PRO A 1 86 ? 0.228 1.893 21.435 1.00 87.31 86 PRO A CA 1
ATOM 699 C C . PRO A 1 86 ? 0.797 2.192 20.047 1.00 87.31 86 PRO A C 1
ATOM 701 O O . PRO A 1 86 ? 0.606 1.411 19.115 1.00 87.31 86 PRO A O 1
ATOM 704 N N . VAL A 1 87 ? 1.626 3.235 19.945 1.00 86.81 87 VAL A N 1
ATOM 705 C CA . VAL A 1 87 ? 2.298 3.625 18.689 1.00 86.81 87 VAL A CA 1
ATOM 706 C C . VAL A 1 87 ? 3.123 2.478 18.106 1.00 86.81 87 VAL A C 1
ATOM 708 O O . VAL A 1 87 ? 3.105 2.267 16.904 1.00 86.81 87 VAL A O 1
ATOM 711 N N . LYS A 1 88 ? 3.773 1.659 18.947 1.00 83.25 88 LYS A N 1
ATOM 712 C CA . LYS A 1 88 ? 4.594 0.508 18.512 1.00 83.25 88 LYS A CA 1
ATOM 713 C C . LYS A 1 88 ? 3.849 -0.536 17.664 1.00 83.25 88 LYS A C 1
ATOM 715 O O . LYS A 1 88 ? 4.491 -1.398 17.066 1.00 83.25 88 LYS A O 1
ATOM 720 N N . LYS A 1 89 ? 2.511 -0.518 17.667 1.00 78.38 89 LYS A N 1
ATOM 721 C CA . LYS A 1 89 ? 1.680 -1.391 16.828 1.00 78.38 89 LYS A CA 1
ATOM 722 C C . LYS A 1 89 ? 1.577 -0.882 15.388 1.00 78.38 89 LYS A C 1
ATOM 724 O O . LYS A 1 89 ? 1.358 -1.688 14.494 1.00 78.38 89 LYS A O 1
ATOM 729 N N . PHE A 1 90 ? 1.834 0.402 15.160 1.00 77.38 90 PHE A N 1
ATOM 730 C CA . PHE A 1 90 ? 1.929 1.004 13.840 1.00 77.38 90 PHE A CA 1
ATOM 731 C C . PHE A 1 90 ? 3.390 1.024 13.403 1.00 77.38 90 PHE A C 1
ATOM 733 O O . PHE A 1 90 ? 4.257 1.571 14.083 1.00 77.38 90 PHE A O 1
ATOM 740 N N . LYS A 1 91 ? 3.677 0.425 12.250 1.00 69.81 91 LYS A N 1
ATOM 741 C CA . LYS A 1 91 ? 4.900 0.722 11.506 1.00 69.81 91 LYS A CA 1
ATOM 742 C C . LYS A 1 91 ? 4.490 1.538 10.296 1.00 69.81 91 LYS A C 1
ATOM 744 O O . LYS A 1 91 ? 4.101 0.974 9.283 1.00 69.81 91 LYS A O 1
ATOM 749 N N . LEU A 1 92 ? 4.517 2.855 10.452 1.00 66.12 92 LEU A N 1
ATOM 750 C CA . LEU A 1 92 ? 4.280 3.781 9.356 1.00 66.12 92 LEU A CA 1
ATOM 751 C C . LEU A 1 92 ? 5.621 4.026 8.668 1.00 66.12 92 LEU A C 1
ATOM 753 O O . LEU A 1 92 ? 6.508 4.641 9.253 1.00 66.12 92 LEU A O 1
ATOM 757 N N . ASN A 1 93 ? 5.767 3.518 7.448 1.00 65.19 93 ASN A N 1
ATOM 758 C CA . ASN A 1 93 ? 6.856 3.916 6.554 1.00 65.19 93 ASN A CA 1
ATOM 759 C C . ASN A 1 93 ? 6.416 5.031 5.585 1.00 65.19 93 ASN A C 1
ATOM 761 O O . ASN A 1 93 ? 7.212 5.454 4.755 1.00 65.19 93 ASN A O 1
ATOM 765 N N . SER A 1 94 ? 5.169 5.508 5.694 1.00 71.12 94 SER A N 1
ATOM 766 C CA . SER A 1 94 ? 4.620 6.551 4.828 1.00 71.12 94 SER A CA 1
ATOM 767 C C . SER A 1 94 ? 5.056 7.943 5.275 1.00 71.12 94 SER A C 1
ATOM 769 O O . SER A 1 94 ? 5.140 8.246 6.468 1.00 71.12 94 SER A O 1
ATOM 771 N N . SER A 1 95 ? 5.310 8.802 4.295 1.00 73.06 95 SER A N 1
ATOM 772 C CA . SER A 1 95 ? 5.514 10.235 4.491 1.00 73.06 95 SER A CA 1
ATOM 773 C C . SER A 1 95 ? 4.220 11.022 4.683 1.00 73.06 95 SER A C 1
ATOM 775 O O . SER A 1 95 ? 4.254 12.171 5.126 1.00 73.06 95 SER A O 1
ATOM 777 N N . ILE A 1 96 ? 3.090 10.399 4.362 1.00 79.75 96 ILE A N 1
ATOM 778 C CA . ILE A 1 96 ? 1.761 10.982 4.437 1.00 79.75 96 ILE A CA 1
ATOM 779 C C . ILE A 1 96 ? 1.214 10.704 5.839 1.00 79.75 96 ILE A C 1
ATOM 781 O O . ILE A 1 96 ? 1.242 9.552 6.284 1.00 79.75 96 ILE A O 1
ATOM 785 N N . PRO A 1 97 ? 0.728 11.728 6.566 1.00 82.56 97 PRO A N 1
ATOM 786 C CA . PRO A 1 97 ? 0.117 11.520 7.870 1.00 82.56 97 PRO A CA 1
ATOM 787 C C . PRO A 1 97 ? -1.001 10.480 7.788 1.00 82.56 97 PRO A C 1
ATOM 789 O O . PRO A 1 97 ? -1.873 10.559 6.920 1.00 82.56 97 PRO A O 1
ATOM 792 N N . LEU A 1 98 ? -0.977 9.510 8.706 1.00 86.00 98 LEU A N 1
ATOM 793 C CA . LEU A 1 98 ? -2.048 8.527 8.815 1.00 86.00 98 LEU A CA 1
ATOM 794 C C . LEU A 1 98 ? -3.367 9.261 9.048 1.00 86.00 98 LEU A C 1
ATOM 796 O O . LEU A 1 98 ? -3.475 10.073 9.965 1.00 86.00 98 LEU A O 1
ATOM 800 N N . ARG A 1 99 ? -4.368 8.923 8.246 1.00 89.50 99 ARG A N 1
ATOM 801 C CA . ARG A 1 99 ? -5.748 9.365 8.404 1.00 89.50 99 ARG A CA 1
ATOM 802 C C . ARG A 1 99 ? -6.664 8.208 8.023 1.00 89.50 99 ARG A C 1
ATOM 804 O O . ARG A 1 99 ? -6.333 7.432 7.132 1.00 89.50 99 ARG A O 1
ATOM 811 N N . ILE A 1 100 ? -7.769 8.057 8.740 1.00 91.81 100 ILE A N 1
ATOM 812 C CA . ILE A 1 100 ? -8.769 7.016 8.493 1.00 91.81 100 ILE A CA 1
ATOM 813 C C . ILE A 1 100 ? -10.128 7.698 8.487 1.00 91.81 100 ILE A C 1
ATOM 815 O O . ILE A 1 100 ? -10.612 8.124 9.537 1.00 91.81 100 ILE A O 1
ATOM 819 N N . CYS A 1 101 ? -10.729 7.802 7.308 1.00 92.25 101 CYS A N 1
ATOM 820 C CA . CYS A 1 101 ? -11.901 8.636 7.076 1.00 92.25 101 CYS A CA 1
ATOM 821 C C . CYS A 1 101 ? -11.625 10.088 7.513 1.00 92.25 101 CYS A C 1
ATOM 823 O O . CYS A 1 101 ? -10.588 10.662 7.191 1.00 92.25 101 CYS A O 1
ATOM 825 N N . ASP A 1 102 ? -12.516 10.658 8.317 1.00 87.75 102 ASP A N 1
ATOM 826 C CA . ASP A 1 102 ? -12.403 11.976 8.935 1.00 87.75 102 ASP A CA 1
ATOM 827 C C . ASP A 1 102 ? -11.458 12.019 10.156 1.00 87.75 102 ASP A C 1
ATOM 829 O O . ASP A 1 102 ? -11.259 13.078 10.755 1.00 87.75 102 ASP A O 1
ATOM 833 N N . CYS A 1 103 ? -10.857 10.888 10.547 1.00 92.25 103 CYS A N 1
ATOM 834 C CA . CYS A 1 103 ? -10.028 10.787 11.743 1.00 92.25 103 CYS A CA 1
ATOM 835 C C . CYS A 1 103 ? -8.531 10.926 11.440 1.00 92.25 103 CYS A C 1
ATOM 837 O O . CYS A 1 103 ? -7.908 10.020 10.880 1.00 92.25 103 CYS A O 1
ATOM 839 N N . THR A 1 104 ? -7.925 12.010 11.929 1.00 92.75 104 THR A N 1
ATOM 840 C CA . THR A 1 104 ? -6.466 12.139 12.054 1.00 92.75 104 THR A CA 1
ATOM 841 C C . THR A 1 104 ? -6.063 11.850 13.504 1.00 92.75 104 THR A C 1
ATOM 843 O O . THR A 1 104 ? -6.374 12.655 14.387 1.00 92.75 104 THR A O 1
ATOM 846 N N . PRO A 1 105 ? -5.404 10.715 13.796 1.00 92.75 105 PRO A N 1
ATOM 847 C CA . PRO A 1 105 ? -5.019 10.369 15.155 1.00 92.75 105 PRO A CA 1
ATOM 848 C C . PRO A 1 105 ? -3.938 11.299 15.714 1.00 92.75 105 PRO A C 1
ATOM 850 O O . PRO A 1 105 ? -3.021 11.717 15.007 1.00 92.75 105 PRO A O 1
ATOM 853 N N . THR A 1 106 ? -4.004 11.556 17.019 1.00 93.12 106 THR A N 1
ATOM 854 C CA . THR A 1 106 ? -2.959 12.263 17.773 1.00 93.12 106 THR A CA 1
ATOM 855 C C . THR A 1 106 ? -2.059 11.273 18.503 1.00 93.12 106 THR A C 1
ATOM 857 O O . THR A 1 106 ? -2.496 10.192 18.903 1.00 93.12 106 THR A O 1
ATOM 860 N N . GLN A 1 107 ? -0.788 11.632 18.695 1.00 91.69 107 GLN A N 1
ATOM 861 C CA . GLN A 1 107 ? 0.121 10.855 19.532 1.00 91.69 107 GLN A CA 1
ATOM 862 C C . GLN A 1 107 ? 0.171 11.440 20.947 1.00 91.69 107 GLN A C 1
ATOM 864 O O . GLN A 1 107 ? 0.657 12.549 21.153 1.00 91.69 107 GLN A O 1
ATOM 869 N N . GLU A 1 108 ? -0.276 10.668 21.935 1.00 91.56 108 GLU A N 1
ATOM 870 C CA . GLU A 1 108 ? -0.353 11.074 23.340 1.00 91.56 108 GLU A CA 1
ATOM 871 C C . GLU A 1 108 ? 0.251 9.976 24.222 1.00 91.56 108 GLU A C 1
ATOM 873 O O . GLU A 1 108 ? -0.182 8.824 24.186 1.00 91.56 108 GLU A O 1
ATOM 878 N N . ASN A 1 109 ? 1.287 10.303 25.004 1.00 88.88 109 ASN A N 1
ATOM 879 C CA . ASN A 1 109 ? 1.936 9.371 25.943 1.00 88.88 109 ASN A CA 1
ATOM 880 C C . ASN A 1 109 ? 2.328 8.011 25.317 1.00 88.88 109 ASN A C 1
ATOM 882 O O . ASN A 1 109 ? 2.150 6.951 25.919 1.00 88.88 109 ASN A O 1
ATOM 886 N N . GLY A 1 110 ? 2.841 8.029 24.080 1.00 88.69 110 GLY A N 1
ATOM 887 C CA . GLY A 1 110 ? 3.236 6.815 23.350 1.00 88.69 110 GLY A CA 1
ATOM 888 C C . GLY A 1 110 ? 2.069 6.003 22.771 1.00 88.69 110 GLY A C 1
ATOM 889 O O . GLY A 1 110 ? 2.259 4.845 22.381 1.00 88.69 110 GLY A O 1
ATOM 890 N N . ARG A 1 111 ? 0.869 6.588 22.697 1.00 90.38 111 ARG A N 1
ATOM 891 C CA . ARG A 1 111 ? -0.334 5.992 22.105 1.00 90.38 111 ARG A CA 1
ATOM 892 C C . ARG A 1 111 ? -0.836 6.826 20.935 1.00 90.38 111 ARG A C 1
ATOM 894 O O . ARG A 1 111 ? -0.749 8.044 20.981 1.00 90.38 111 ARG A O 1
ATOM 901 N N . MET A 1 112 ? -1.377 6.161 19.924 1.00 91.62 112 MET A N 1
ATOM 902 C CA . MET A 1 112 ? -2.207 6.773 18.892 1.00 91.62 112 MET A CA 1
ATOM 903 C C . MET A 1 112 ? -3.640 6.833 19.414 1.00 91.62 112 MET A C 1
ATOM 905 O O . MET A 1 112 ? -4.197 5.802 19.805 1.00 91.62 112 MET A O 1
ATOM 909 N N . VAL A 1 113 ? -4.213 8.031 19.448 1.00 93.06 113 VAL A N 1
ATOM 910 C CA . VAL A 1 113 ? -5.578 8.299 19.900 1.00 93.06 113 VAL A CA 1
ATOM 911 C C . VAL A 1 113 ? -6.414 8.706 18.696 1.00 93.06 113 VAL A C 1
ATOM 913 O O . VAL A 1 113 ? -6.192 9.750 18.092 1.00 93.06 113 VAL A O 1
ATOM 916 N N . PHE A 1 114 ? -7.388 7.871 18.361 1.00 94.38 114 PHE A N 1
ATOM 917 C CA . PHE A 1 114 ? -8.362 8.113 17.309 1.00 94.38 114 PHE A CA 1
ATOM 918 C C . PHE A 1 114 ? -9.637 8.650 17.942 1.00 94.38 114 PHE A C 1
ATOM 920 O O . PHE A 1 114 ? -10.180 8.022 18.851 1.00 94.38 114 PHE A O 1
ATOM 927 N N . LYS A 1 115 ? -10.121 9.792 17.457 1.00 94.31 115 LYS A N 1
ATOM 928 C CA . LYS A 1 115 ? -11.433 10.345 17.810 1.00 94.31 115 LYS A CA 1
ATOM 929 C C . LYS A 1 115 ? -12.372 10.148 16.632 1.00 94.31 115 LYS A C 1
ATOM 931 O O . LYS A 1 115 ? -11.995 10.466 15.511 1.00 94.31 115 LYS A O 1
ATOM 936 N N . TYR A 1 116 ? -13.573 9.652 16.880 1.00 93.62 116 TYR A N 1
ATOM 937 C CA . TYR A 1 116 ? -14.573 9.441 15.835 1.00 93.62 116 TYR A CA 1
ATOM 938 C C . TYR A 1 116 ? -15.916 10.029 16.246 1.00 93.62 116 TYR A C 1
ATOM 940 O O . TYR A 1 116 ? -16.184 10.246 17.423 1.00 93.62 116 TYR A O 1
ATOM 948 N N . GLN A 1 117 ? -16.763 10.300 15.260 1.00 90.75 117 GLN A N 1
ATOM 949 C CA . GLN A 1 117 ? -18.144 10.736 15.489 1.00 90.75 117 GLN A CA 1
ATOM 950 C C . GLN A 1 117 ? -19.157 9.716 14.972 1.00 90.75 117 GLN A C 1
ATOM 952 O O . GLN A 1 117 ? -20.296 9.687 15.426 1.00 90.75 117 GLN A O 1
ATOM 957 N N . GLN A 1 118 ? -18.737 8.867 14.033 1.00 92.00 118 GLN A N 1
ATOM 958 C CA . GLN A 1 118 ? -19.601 7.924 13.342 1.00 92.00 118 GLN A CA 1
ATOM 959 C C . GLN A 1 118 ? -19.132 6.489 13.567 1.00 92.00 118 GLN A C 1
ATOM 961 O O . GLN A 1 118 ? -17.934 6.196 13.603 1.00 92.00 118 GLN A O 1
ATOM 966 N N . GLU A 1 119 ? -20.095 5.574 13.647 1.00 90.88 119 GLU A N 1
ATOM 967 C CA . GLU A 1 119 ? -19.834 4.140 13.791 1.00 90.88 119 GLU A CA 1
ATOM 968 C C . GLU A 1 119 ? -19.083 3.564 12.575 1.00 90.88 119 GLU A C 1
ATOM 970 O O . GLU A 1 119 ? -18.275 2.648 12.711 1.00 90.88 119 GLU A O 1
ATOM 975 N N . ALA A 1 120 ? -19.283 4.141 11.384 1.00 92.25 120 ALA A N 1
ATOM 976 C CA . ALA A 1 120 ? -18.522 3.785 10.187 1.00 92.25 120 ALA A CA 1
ATOM 977 C C . ALA A 1 120 ? -17.019 4.079 10.354 1.00 92.25 120 ALA A C 1
ATOM 979 O O . ALA A 1 120 ? -16.193 3.205 10.085 1.00 92.25 120 ALA A O 1
ATOM 980 N N . THR A 1 121 ? -16.661 5.256 10.881 1.00 94.50 121 THR A N 1
ATOM 981 C CA . THR A 1 121 ? -15.268 5.613 11.198 1.00 94.50 121 THR A CA 1
ATOM 982 C C . THR A 1 121 ? -14.690 4.674 12.260 1.00 94.50 121 THR A C 1
ATOM 984 O O . THR A 1 121 ? -13.565 4.202 12.101 1.00 94.50 121 THR A O 1
ATOM 987 N N . LYS A 1 122 ? -15.462 4.320 13.302 1.00 93.88 122 LYS A N 1
ATOM 988 C CA . LYS A 1 122 ? -15.045 3.337 14.325 1.00 93.88 122 LYS A CA 1
ATOM 989 C C . LYS A 1 122 ? -14.641 2.001 13.690 1.00 93.88 122 LYS A C 1
ATOM 991 O O . LYS A 1 122 ? -13.544 1.499 13.935 1.00 93.88 122 LYS A O 1
ATOM 996 N N . LYS A 1 123 ? -15.500 1.461 12.819 1.00 93.56 123 LYS A N 1
ATOM 997 C CA . LYS A 1 123 ? -15.255 0.202 12.096 1.00 93.56 123 LYS A CA 1
ATOM 998 C C . LYS A 1 123 ? -14.043 0.288 11.170 1.00 93.56 123 LYS A C 1
ATOM 1000 O O . LYS A 1 123 ? -13.232 -0.636 11.153 1.00 93.56 123 LYS A O 1
ATOM 1005 N N . ALA A 1 124 ? -13.883 1.399 10.449 1.00 94.19 124 ALA A N 1
ATOM 1006 C CA . ALA A 1 124 ? -12.720 1.625 9.595 1.00 94.19 124 ALA A CA 1
ATOM 1007 C C . ALA A 1 124 ? -11.415 1.664 10.408 1.00 94.19 124 ALA A C 1
ATOM 1009 O O . ALA A 1 124 ? -10.416 1.073 9.995 1.00 94.19 124 ALA A O 1
ATOM 1010 N N . ILE A 1 125 ? -11.415 2.293 11.591 1.00 94.00 125 ILE A N 1
ATOM 1011 C CA . ILE A 1 125 ? -10.254 2.290 12.492 1.00 94.00 125 ILE A CA 1
ATOM 1012 C C . ILE A 1 125 ? -9.902 0.854 12.888 1.00 94.00 125 ILE A C 1
ATOM 1014 O O . ILE A 1 125 ? -8.756 0.454 12.702 1.00 94.00 125 ILE A O 1
ATOM 1018 N N . TYR A 1 126 ? -10.865 0.061 13.369 1.00 92.88 126 TYR A N 1
ATOM 1019 C CA . TYR A 1 126 ? -10.623 -1.337 13.755 1.00 92.88 126 TYR A CA 1
ATOM 1020 C C . TYR A 1 126 ? -10.071 -2.186 12.615 1.00 92.88 126 TYR A C 1
ATOM 1022 O O . TYR A 1 126 ? -9.043 -2.835 12.796 1.00 92.88 126 TYR A O 1
ATOM 1030 N N . LYS A 1 127 ? -10.653 -2.079 11.418 1.00 92.19 127 LYS A N 1
ATOM 1031 C CA . LYS A 1 127 ? -10.137 -2.762 10.227 1.00 92.19 127 LYS A CA 1
ATOM 1032 C C . LYS A 1 127 ? -8.662 -2.434 9.963 1.00 92.19 127 LYS A C 1
ATOM 1034 O O . LYS A 1 127 ? -7.844 -3.322 9.744 1.00 92.19 127 LYS A O 1
ATOM 1039 N N . ASN A 1 128 ? -8.293 -1.155 10.019 1.00 92.12 128 ASN A N 1
ATOM 1040 C CA . ASN A 1 128 ? -6.905 -0.745 9.803 1.00 92.12 128 ASN A CA 1
ATOM 1041 C C . ASN A 1 128 ? -5.974 -1.213 10.924 1.00 92.12 128 ASN A C 1
ATOM 1043 O O . ASN A 1 128 ? -4.834 -1.582 10.647 1.00 92.12 128 ASN A O 1
ATOM 1047 N N . LEU A 1 129 ? -6.430 -1.219 12.179 1.00 89.75 129 LEU A N 1
ATOM 1048 C CA . LEU A 1 129 ? -5.652 -1.771 13.289 1.00 89.75 129 LEU A CA 1
ATOM 1049 C C . LEU A 1 129 ? -5.323 -3.246 13.053 1.00 89.75 129 LEU A C 1
ATOM 1051 O O . LEU A 1 129 ? -4.163 -3.632 13.217 1.00 89.75 129 LEU A O 1
ATOM 1055 N N . ASP A 1 130 ? -6.305 -4.041 12.625 1.00 88.31 130 ASP A N 1
ATOM 1056 C CA . ASP A 1 130 ? -6.098 -5.448 12.282 1.00 88.31 130 ASP A CA 1
ATOM 1057 C C . ASP A 1 130 ? -5.028 -5.602 11.196 1.00 88.31 130 ASP A C 1
ATOM 1059 O O . ASP A 1 130 ? -4.135 -6.444 11.323 1.00 88.31 130 ASP A O 1
ATOM 1063 N N . TYR A 1 131 ? -5.022 -4.731 10.186 1.00 89.94 131 TYR A N 1
ATOM 1064 C CA . TYR A 1 131 ? -3.985 -4.730 9.154 1.00 89.94 131 TYR A CA 1
ATOM 1065 C C . TYR A 1 131 ? -2.602 -4.318 9.670 1.00 89.94 131 TYR A C 1
ATOM 1067 O O . TYR A 1 131 ? -1.624 -5.020 9.414 1.00 89.94 131 TYR A O 1
ATOM 1075 N N . PHE A 1 132 ? -2.479 -3.244 10.454 1.00 87.62 132 PHE A N 1
ATOM 1076 C CA . PHE A 1 132 ? -1.182 -2.828 11.008 1.00 87.62 132 PHE A CA 1
ATOM 1077 C C . PHE A 1 132 ? -0.548 -3.901 11.903 1.00 87.62 132 PHE A C 1
ATOM 1079 O O . PHE A 1 132 ? 0.684 -4.028 11.969 1.00 87.62 132 PHE A O 1
ATOM 1086 N N . ILE A 1 133 ? -1.388 -4.674 12.591 1.00 82.88 133 ILE A N 1
ATOM 1087 C CA . ILE A 1 133 ? -0.962 -5.683 13.557 1.00 82.88 133 ILE A CA 1
ATOM 1088 C C . ILE A 1 133 ? -0.713 -7.025 12.880 1.00 82.88 133 ILE A C 1
ATOM 1090 O O . ILE A 1 133 ? 0.356 -7.605 13.073 1.00 82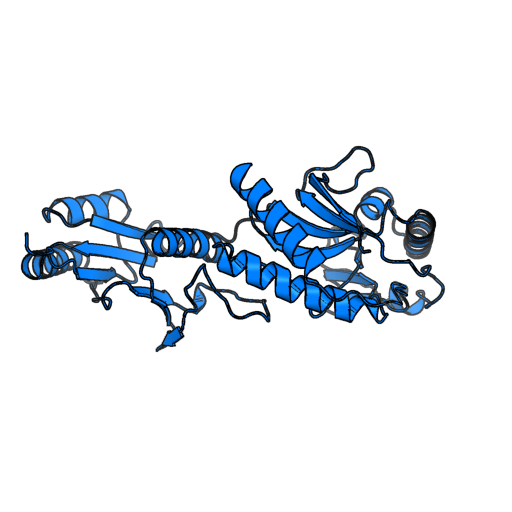.88 133 ILE A O 1
ATOM 1094 N N . GLY A 1 134 ? -1.680 -7.503 12.096 1.00 82.88 134 GLY A N 1
ATOM 1095 C CA . GLY A 1 134 ? -1.585 -8.753 11.351 1.00 82.88 134 GLY A CA 1
ATOM 1096 C C . GLY A 1 134 ? -0.554 -8.688 10.230 1.00 82.88 134 GLY A C 1
ATOM 1097 O O . GLY A 1 134 ? 0.058 -9.704 9.914 1.00 82.88 134 GLY A O 1
ATOM 1098 N N . ARG A 1 135 ? -0.318 -7.488 9.681 1.00 84.00 135 ARG A N 1
ATOM 1099 C CA . ARG A 1 135 ? 0.540 -7.226 8.518 1.00 84.00 135 ARG A CA 1
ATOM 1100 C C . ARG A 1 135 ? 0.254 -8.197 7.373 1.00 84.00 135 ARG A C 1
ATOM 1102 O O . ARG A 1 135 ? 1.163 -8.928 6.970 1.00 84.00 135 ARG A O 1
ATOM 1109 N N . PRO A 1 136 ? -0.998 -8.244 6.880 1.00 88.75 136 PRO A N 1
ATOM 1110 C CA . PRO A 1 136 ? -1.298 -9.043 5.708 1.00 88.75 136 PRO A CA 1
ATOM 1111 C C . PRO A 1 136 ? -0.451 -8.560 4.528 1.00 88.75 136 PRO A C 1
ATOM 1113 O O . PRO A 1 136 ? -0.044 -7.397 4.459 1.00 88.75 136 PRO A O 1
ATOM 1116 N N . ASP A 1 137 ? -0.197 -9.460 3.586 1.00 91.06 137 ASP A N 1
ATOM 1117 C CA . ASP A 1 137 ? 0.374 -9.072 2.305 1.00 91.06 137 ASP A CA 1
ATOM 1118 C C . ASP A 1 137 ? -0.560 -8.090 1.585 1.00 91.06 137 ASP A C 1
ATOM 1120 O O . ASP A 1 137 ? -1.764 -8.331 1.487 1.00 91.06 137 ASP A O 1
ATOM 1124 N N . TYR A 1 138 ? -0.003 -7.019 1.012 1.00 94.19 138 TYR A N 1
ATOM 1125 C CA . TYR A 1 138 ? -0.760 -6.173 0.089 1.00 94.19 138 TYR A CA 1
ATOM 1126 C C . TYR A 1 138 ? -1.254 -7.004 -1.089 1.00 94.19 138 TYR A C 1
ATOM 1128 O O . TYR A 1 138 ? -0.486 -7.790 -1.660 1.00 94.19 138 TYR A O 1
ATOM 1136 N N . THR A 1 139 ? -2.519 -6.818 -1.455 1.00 96.94 139 THR A N 1
ATOM 1137 C CA . THR A 1 139 ? -3.175 -7.602 -2.507 1.00 96.94 139 THR A CA 1
ATOM 1138 C C . THR A 1 139 ? -3.193 -6.868 -3.840 1.00 96.94 139 THR A C 1
ATOM 1140 O O . THR A 1 139 ? -3.243 -7.517 -4.883 1.00 96.94 139 THR A O 1
ATOM 1143 N N . HIS A 1 140 ? -3.116 -5.537 -3.820 1.00 98.06 140 HIS A N 1
ATOM 1144 C CA . HIS A 1 140 ? -3.194 -4.687 -5.003 1.00 98.06 140 HIS A CA 1
ATOM 1145 C C . HIS A 1 140 ? -2.214 -3.527 -4.903 1.00 98.06 140 HIS A C 1
ATOM 1147 O O . HIS A 1 140 ? -1.741 -3.174 -3.818 1.00 98.06 140 HIS A O 1
ATOM 1153 N N . PHE A 1 141 ? -1.909 -2.943 -6.054 1.00 97.62 141 PHE A N 1
ATOM 1154 C CA . PHE A 1 141 ? -1.142 -1.713 -6.117 1.00 97.62 141 PHE A CA 1
ATOM 1155 C C . PHE A 1 141 ? -1.473 -0.915 -7.376 1.00 97.62 141 PHE A C 1
ATOM 1157 O O . PHE A 1 141 ? -1.917 -1.463 -8.390 1.00 97.62 141 PHE A O 1
ATOM 1164 N N . VAL A 1 142 ? -1.242 0.392 -7.295 1.00 98.25 142 VAL A N 1
ATOM 1165 C CA . VAL A 1 142 ? -1.198 1.286 -8.453 1.00 98.25 142 VAL A CA 1
ATOM 1166 C C . VAL A 1 142 ? 0.246 1.382 -8.933 1.00 98.25 142 VAL A C 1
ATOM 1168 O O . VAL A 1 142 ? 1.169 1.407 -8.114 1.00 98.25 142 VAL A O 1
ATOM 1171 N N . CYS A 1 143 ? 0.470 1.400 -10.245 1.00 97.56 143 CYS A N 1
ATOM 1172 C CA . CYS A 1 143 ? 1.814 1.471 -10.814 1.00 97.56 143 CYS A CA 1
ATOM 1173 C C . CYS A 1 143 ? 1.879 2.162 -12.174 1.00 97.56 143 CYS A C 1
ATOM 1175 O O . CYS A 1 143 ? 0.901 2.202 -12.919 1.00 97.56 143 CYS A O 1
ATOM 1177 N N . PHE A 1 144 ? 3.084 2.618 -12.512 1.00 96.94 144 PHE A N 1
ATOM 1178 C CA . PHE A 1 144 ? 3.487 2.907 -13.881 1.00 96.94 144 PHE A CA 1
ATOM 1179 C C . PHE A 1 144 ? 4.137 1.652 -14.497 1.00 96.94 144 PHE A C 1
ATOM 1181 O O . PHE A 1 144 ? 5.218 1.251 -14.047 1.00 96.94 144 PHE A O 1
ATOM 1188 N N . PRO A 1 145 ? 3.510 0.989 -15.484 1.00 95.88 145 PRO A N 1
ATOM 1189 C CA . PRO A 1 145 ? 4.065 -0.212 -16.107 1.00 95.88 145 PRO A CA 1
ATOM 1190 C C . PRO A 1 145 ? 5.217 0.128 -17.067 1.00 95.88 145 PRO A C 1
ATOM 1192 O O . PRO A 1 145 ? 5.066 0.974 -17.943 1.00 95.88 145 PRO A O 1
ATOM 1195 N N . LEU A 1 146 ? 6.354 -0.571 -16.955 1.00 94.81 146 LEU A N 1
ATOM 1196 C CA . LEU A 1 146 ? 7.476 -0.436 -17.898 1.00 94.81 146 LEU A CA 1
ATOM 1197 C C . LEU A 1 146 ? 7.452 -1.550 -18.944 1.00 94.81 146 LEU A C 1
ATOM 1199 O O . LEU A 1 146 ? 7.377 -1.312 -20.146 1.00 94.81 146 LEU A O 1
ATOM 1203 N N . ALA A 1 147 ? 7.462 -2.791 -18.484 1.00 89.31 147 ALA A N 1
ATOM 1204 C CA . ALA A 1 147 ? 7.348 -3.956 -19.343 1.00 89.31 147 ALA A CA 1
ATOM 1205 C C . ALA A 1 147 ? 6.015 -4.657 -19.055 1.00 89.31 147 ALA A C 1
ATOM 1207 O O . ALA A 1 147 ? 5.614 -4.714 -17.892 1.00 89.31 147 ALA A O 1
ATOM 1208 N N . PRO A 1 148 ? 5.319 -5.170 -20.084 1.00 83.88 148 PRO A N 1
ATOM 1209 C CA . PRO A 1 148 ? 5.720 -5.229 -21.498 1.00 83.88 148 PRO A CA 1
ATOM 1210 C C . PRO A 1 148 ? 5.389 -3.964 -22.321 1.00 83.88 148 PRO A C 1
ATOM 1212 O O . PRO A 1 148 ? 5.561 -3.959 -23.537 1.00 83.88 148 PRO A O 1
ATOM 1215 N N . ASN A 1 149 ? 4.907 -2.899 -21.680 1.00 88.44 149 ASN A N 1
ATOM 1216 C CA . ASN A 1 149 ? 4.397 -1.682 -22.323 1.00 88.44 149 ASN A CA 1
ATOM 1217 C C . ASN A 1 149 ? 5.348 -0.978 -23.284 1.00 88.44 149 ASN A C 1
ATOM 1219 O O . ASN A 1 149 ? 4.902 -0.420 -24.284 1.00 88.44 149 ASN A O 1
ATOM 1223 N N . PHE A 1 150 ? 6.636 -0.986 -22.964 1.00 93.44 150 PHE A N 1
ATOM 1224 C CA . PHE A 1 150 ? 7.679 -0.394 -23.780 1.00 93.44 150 PHE A CA 1
ATOM 1225 C C . PHE A 1 150 ? 8.577 -1.534 -24.285 1.00 93.44 150 PHE A C 1
ATOM 1227 O O . PHE A 1 150 ? 9.479 -1.976 -23.562 1.00 93.44 150 PHE A O 1
ATOM 1234 N N . PRO A 1 151 ? 8.340 -2.062 -25.506 1.00 92.50 151 PRO A N 1
ATOM 1235 C CA . PRO A 1 151 ? 9.117 -3.177 -26.044 1.00 92.50 151 PRO A CA 1
ATOM 1236 C C . PRO A 1 151 ? 10.616 -2.880 -26.102 1.00 92.50 151 PRO A C 1
ATOM 1238 O O . PRO A 1 151 ? 11.423 -3.725 -25.731 1.00 92.50 151 PRO A O 1
ATOM 1241 N N . GLU A 1 152 ? 11.000 -1.658 -26.478 1.00 94.31 152 GLU A N 1
ATOM 1242 C CA . GLU A 1 152 ? 12.406 -1.236 -26.516 1.00 94.31 152 GLU A CA 1
ATOM 1243 C C . GLU A 1 152 ? 13.060 -1.278 -25.131 1.00 94.31 152 GLU A C 1
ATOM 1245 O O . GLU A 1 152 ? 14.182 -1.767 -24.990 1.00 94.31 152 GLU A O 1
ATOM 1250 N N . TRP A 1 153 ? 12.333 -0.838 -24.098 1.00 94.69 153 TRP A N 1
ATOM 1251 C CA . TRP A 1 153 ? 12.772 -0.933 -22.706 1.00 94.69 153 TRP A CA 1
ATOM 1252 C C . TRP A 1 153 ? 12.911 -2.396 -22.276 1.00 94.69 153 TRP A C 1
ATOM 1254 O O . TRP A 1 153 ? 13.906 -2.775 -21.663 1.00 94.69 153 TRP A O 1
ATOM 1264 N N . THR A 1 154 ? 11.951 -3.242 -22.656 1.00 93.06 154 THR A N 1
ATOM 1265 C CA . THR A 1 154 ? 11.950 -4.681 -22.350 1.00 93.06 154 THR A CA 1
ATOM 1266 C C . THR A 1 154 ? 13.155 -5.389 -22.974 1.00 93.06 154 THR A C 1
ATOM 1268 O O . THR A 1 154 ? 13.830 -6.175 -22.308 1.00 93.06 154 THR A O 1
ATOM 1271 N N . GLU A 1 155 ? 13.470 -5.095 -24.236 1.00 93.62 155 GLU A N 1
ATOM 1272 C CA . GLU A 1 155 ? 14.640 -5.651 -24.919 1.00 93.62 155 GLU A CA 1
ATOM 1273 C C . GLU A 1 155 ? 15.957 -5.111 -24.349 1.00 93.62 155 GLU A C 1
ATOM 1275 O O . GLU A 1 155 ? 16.924 -5.862 -24.214 1.00 93.62 155 GLU A O 1
ATOM 1280 N N . ALA A 1 156 ? 16.008 -3.837 -23.958 1.00 95.06 156 ALA A N 1
ATOM 1281 C CA . ALA A 1 156 ? 17.163 -3.270 -23.267 1.00 95.06 156 ALA A CA 1
ATOM 1282 C C . ALA A 1 156 ? 17.409 -3.945 -21.911 1.00 95.06 156 ALA A C 1
ATOM 1284 O O . ALA A 1 156 ? 18.516 -4.417 -21.651 1.00 95.06 156 ALA A O 1
ATOM 1285 N N . ALA A 1 157 ? 16.360 -4.114 -21.104 1.00 94.25 157 ALA A N 1
ATOM 1286 C CA . ALA A 1 157 ? 16.424 -4.830 -19.836 1.00 94.25 157 ALA A CA 1
ATOM 1287 C C . ALA A 1 157 ? 16.940 -6.268 -20.007 1.00 94.25 157 ALA A C 1
ATOM 1289 O O . ALA A 1 157 ? 17.776 -6.714 -19.221 1.00 94.25 157 ALA A O 1
ATOM 1290 N N . LYS A 1 158 ? 16.502 -6.987 -21.052 1.00 92.81 158 LYS A N 1
ATOM 1291 C CA . LYS A 1 158 ? 17.024 -8.328 -21.376 1.00 92.81 158 LYS A CA 1
ATOM 1292 C C . LYS A 1 158 ? 18.526 -8.296 -21.647 1.00 92.81 158 LYS A C 1
ATOM 1294 O O . LYS A 1 158 ? 19.253 -9.068 -21.027 1.00 92.81 158 LYS A O 1
ATOM 1299 N N . ARG A 1 159 ? 18.997 -7.375 -22.497 1.00 93.69 159 ARG A N 1
ATOM 1300 C CA . ARG A 1 159 ? 20.433 -7.220 -22.801 1.00 93.69 159 ARG A CA 1
ATOM 1301 C C . ARG A 1 159 ? 21.255 -6.895 -21.555 1.00 93.69 159 ARG A C 1
ATOM 1303 O O . ARG A 1 159 ? 22.323 -7.470 -21.367 1.00 93.69 159 ARG A O 1
ATOM 1310 N N . VAL A 1 160 ? 20.752 -6.018 -20.685 1.00 94.25 160 VAL A N 1
ATOM 1311 C CA . VAL A 1 160 ? 21.403 -5.678 -19.410 1.00 94.25 160 VAL A CA 1
ATOM 1312 C C . VAL A 1 160 ? 21.498 -6.903 -18.496 1.00 94.25 160 VAL A C 1
ATOM 1314 O O . VAL A 1 160 ? 22.569 -7.194 -17.965 1.00 94.25 160 VAL A O 1
ATOM 1317 N N . LEU A 1 161 ? 20.418 -7.677 -18.348 1.00 92.19 161 LEU A N 1
ATOM 1318 C CA . LEU A 1 161 ? 20.449 -8.903 -17.545 1.00 92.19 161 LEU A CA 1
ATOM 1319 C C . LEU A 1 161 ? 21.395 -9.964 -18.128 1.00 92.19 161 LEU A C 1
ATOM 1321 O O . LEU A 1 161 ? 22.107 -10.622 -17.368 1.00 92.19 161 LEU A O 1
ATOM 1325 N N . GLU A 1 162 ? 21.442 -10.114 -19.453 1.00 91.75 162 GLU A N 1
ATOM 1326 C CA . GLU A 1 162 ? 22.374 -11.015 -20.142 1.00 91.75 162 GLU A CA 1
ATOM 1327 C C . GLU A 1 162 ? 23.835 -10.603 -19.933 1.00 91.75 162 GLU A C 1
ATOM 1329 O O . GLU A 1 162 ? 24.659 -11.453 -19.589 1.00 91.75 162 GLU A O 1
ATOM 1334 N N . LYS A 1 163 ? 24.143 -9.304 -20.048 1.00 92.31 163 LYS A N 1
ATOM 1335 C CA . LYS A 1 163 ? 25.458 -8.715 -19.734 1.00 92.31 163 LYS A CA 1
ATOM 1336 C C . LYS A 1 163 ? 25.887 -9.034 -18.300 1.00 92.31 163 LYS A C 1
ATOM 1338 O O . LYS A 1 163 ? 27.053 -9.318 -18.052 1.00 92.31 163 LYS A O 1
ATOM 1343 N N . TRP A 1 164 ? 24.942 -9.057 -17.361 1.00 92.12 164 TRP A N 1
ATOM 1344 C CA . TRP A 1 164 ? 25.173 -9.437 -15.962 1.00 92.12 164 TRP A CA 1
ATOM 1345 C C . TRP A 1 164 ? 25.187 -10.953 -15.704 1.00 92.12 164 TRP A C 1
ATOM 1347 O O . TRP A 1 164 ? 25.329 -11.377 -14.557 1.00 92.12 164 TRP A O 1
ATOM 1357 N N . GLY A 1 165 ? 25.020 -11.786 -16.735 1.00 89.50 165 GLY A N 1
ATOM 1358 C CA . GLY A 1 165 ? 24.983 -13.243 -16.608 1.00 89.50 165 GLY A CA 1
ATOM 1359 C C . GLY A 1 165 ? 23.725 -13.785 -15.916 1.00 89.50 165 GLY A C 1
ATOM 1360 O O . GLY A 1 165 ? 23.723 -14.927 -15.451 1.00 89.50 165 GLY A O 1
ATOM 1361 N N . VAL A 1 166 ? 22.647 -12.996 -15.834 1.00 87.38 166 VAL A N 1
ATOM 1362 C CA . VAL A 1 166 ? 21.402 -13.374 -15.154 1.00 87.38 166 VAL A CA 1
ATOM 1363 C C . VAL A 1 166 ? 20.405 -13.985 -16.137 1.00 87.38 166 VAL A C 1
ATOM 1365 O O . VAL A 1 166 ? 19.869 -13.323 -17.021 1.00 87.38 166 VAL A O 1
ATOM 1368 N N . LYS A 1 167 ? 20.060 -15.258 -15.925 1.00 74.31 167 LYS A N 1
ATOM 1369 C CA . LYS A 1 167 ? 19.051 -15.980 -16.718 1.00 74.31 167 LYS A CA 1
ATOM 1370 C C . LYS A 1 167 ? 17.648 -15.792 -16.126 1.00 74.31 167 LYS A C 1
ATOM 1372 O O . LYS A 1 167 ? 17.100 -16.731 -15.556 1.00 74.31 167 LYS A O 1
ATOM 1377 N N . ASN A 1 168 ? 17.067 -14.591 -16.212 1.00 67.00 168 ASN A N 1
ATOM 1378 C CA . ASN A 1 168 ? 15.746 -14.309 -15.615 1.00 67.00 168 ASN A CA 1
ATOM 1379 C C . ASN A 1 168 ? 14.785 -13.509 -16.519 1.00 67.00 168 ASN A C 1
ATOM 1381 O O . ASN A 1 168 ? 14.141 -12.561 -16.077 1.00 67.00 168 ASN A O 1
ATOM 1385 N N . GLY A 1 169 ? 14.655 -13.910 -17.788 1.00 61.81 169 GLY A N 1
ATOM 1386 C CA . GLY A 1 169 ? 13.870 -13.168 -18.785 1.00 61.81 169 GLY A CA 1
ATOM 1387 C C . GLY A 1 169 ? 12.367 -13.027 -18.496 1.00 61.81 169 GLY A C 1
ATOM 1388 O O . GLY A 1 169 ? 11.773 -12.044 -18.920 1.00 61.81 169 GLY A O 1
ATOM 1389 N N . ARG A 1 170 ? 11.740 -13.960 -17.758 1.00 65.88 170 ARG A N 1
ATOM 1390 C CA . ARG A 1 170 ? 10.281 -13.923 -17.503 1.00 65.88 170 ARG A CA 1
ATOM 1391 C C . ARG A 1 170 ? 9.861 -12.793 -16.563 1.00 65.88 170 ARG A C 1
ATOM 1393 O O . ARG A 1 170 ? 8.849 -12.148 -16.784 1.00 65.88 170 ARG A O 1
ATOM 1400 N N . GLN A 1 171 ? 10.668 -12.490 -15.548 1.00 78.62 171 GLN A N 1
ATOM 1401 C CA . GLN A 1 171 ? 10.304 -11.455 -14.578 1.00 78.62 171 GLN A CA 1
ATOM 1402 C C . GLN A 1 171 ? 10.438 -10.024 -15.102 1.00 78.62 171 GLN A C 1
ATOM 1404 O O . GLN A 1 171 ? 9.906 -9.114 -14.471 1.00 78.62 171 GLN A O 1
ATOM 1409 N N . ILE A 1 172 ? 11.103 -9.823 -16.243 1.00 88.00 172 ILE A N 1
ATOM 1410 C CA . ILE A 1 172 ? 11.210 -8.504 -16.876 1.00 88.00 172 ILE A CA 1
ATOM 1411 C C . ILE A 1 172 ? 9.820 -7.983 -17.219 1.00 88.00 172 ILE A C 1
ATOM 1413 O O . ILE A 1 172 ? 9.543 -6.823 -16.966 1.00 88.00 172 ILE A O 1
ATOM 1417 N N . ASN A 1 173 ? 8.911 -8.849 -17.677 1.00 90.56 173 ASN A N 1
ATOM 1418 C CA . ASN A 1 173 ? 7.535 -8.472 -18.004 1.00 90.56 173 ASN A CA 1
ATOM 1419 C C . ASN A 1 173 ? 6.718 -8.012 -16.795 1.00 90.56 173 ASN A C 1
ATOM 1421 O O . ASN A 1 173 ? 5.551 -7.715 -16.960 1.00 90.56 173 ASN A O 1
ATOM 1425 N N . ARG A 1 174 ? 7.295 -7.970 -15.591 1.00 92.25 174 ARG A N 1
ATOM 1426 C CA . ARG A 1 174 ? 6.670 -7.468 -14.365 1.00 92.25 174 ARG A CA 1
ATOM 1427 C C . ARG A 1 174 ? 7.298 -6.160 -13.903 1.00 92.25 174 ARG A C 1
ATOM 1429 O O . ARG A 1 174 ? 6.979 -5.709 -12.806 1.00 92.25 174 ARG A O 1
ATOM 1436 N N . THR A 1 175 ? 8.219 -5.570 -14.660 1.00 94.38 175 THR A N 1
ATOM 1437 C CA . THR A 1 175 ? 8.900 -4.346 -14.244 1.00 94.38 175 THR A CA 1
ATOM 1438 C C . THR A 1 175 ? 7.969 -3.138 -14.350 1.00 94.38 175 THR A C 1
ATOM 1440 O O . THR A 1 175 ? 7.294 -2.923 -15.355 1.00 94.38 175 THR A O 1
ATOM 1443 N N . HIS A 1 176 ? 7.922 -2.357 -13.275 1.00 96.38 176 HIS A N 1
ATOM 1444 C CA . HIS A 1 176 ? 7.059 -1.195 -13.092 1.00 96.38 176 HIS A CA 1
ATOM 1445 C C . HIS A 1 176 ? 7.679 -0.261 -12.045 1.00 96.38 176 HIS A C 1
ATOM 1447 O O . HIS A 1 176 ? 8.578 -0.676 -11.309 1.00 96.38 176 HIS A O 1
ATOM 1453 N N . LEU A 1 177 ? 7.161 0.963 -11.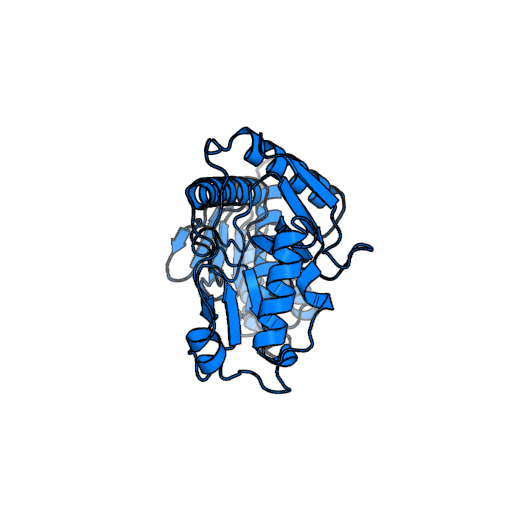955 1.00 96.81 177 LEU A N 1
ATOM 1454 C CA . LEU A 1 177 ? 7.337 1.837 -10.795 1.00 96.81 177 LEU A CA 1
ATOM 1455 C C . LEU A 1 177 ? 6.087 1.706 -9.923 1.00 96.81 177 LEU A C 1
ATOM 1457 O O . LEU A 1 177 ? 4.970 1.888 -10.416 1.00 96.81 177 LEU A O 1
ATOM 1461 N N . THR A 1 178 ? 6.248 1.338 -8.654 1.00 96.06 178 THR A N 1
ATOM 1462 C CA . THR A 1 178 ? 5.104 1.243 -7.735 1.00 96.06 178 THR A CA 1
ATOM 1463 C C . THR A 1 178 ? 4.689 2.642 -7.295 1.00 96.06 178 THR A C 1
ATOM 1465 O O . THR A 1 178 ? 5.545 3.467 -7.017 1.00 96.06 178 THR A O 1
ATOM 1468 N N . VAL A 1 179 ? 3.387 2.915 -7.240 1.00 96.06 179 VAL A N 1
ATOM 1469 C CA . VAL A 1 179 ? 2.833 4.184 -6.744 1.00 96.06 179 VAL A CA 1
ATOM 1470 C C . VAL A 1 179 ? 2.360 4.019 -5.304 1.00 96.06 179 VAL A C 1
ATOM 1472 O O . VAL A 1 179 ? 2.869 4.675 -4.397 1.00 96.06 179 VAL A O 1
ATOM 1475 N N . ALA A 1 180 ? 1.415 3.104 -5.093 1.00 95.31 180 ALA A N 1
ATOM 1476 C CA . ALA A 1 180 ? 0.860 2.805 -3.781 1.00 95.31 180 ALA A CA 1
ATOM 1477 C C . ALA A 1 180 ? 0.423 1.340 -3.706 1.00 95.31 180 ALA A C 1
ATOM 1479 O O . ALA A 1 180 ? -0.160 0.833 -4.665 1.00 95.31 180 ALA A O 1
ATOM 1480 N N . LEU A 1 181 ? 0.671 0.676 -2.576 1.00 95.00 181 LEU A N 1
ATOM 1481 C CA . LEU A 1 181 ? 0.215 -0.676 -2.260 1.00 95.00 181 LEU A CA 1
ATOM 1482 C C . LEU A 1 181 ? -0.818 -0.646 -1.136 1.00 95.00 181 LEU A C 1
ATOM 1484 O O . LEU A 1 181 ? -0.665 0.083 -0.157 1.00 95.00 181 LEU A O 1
ATOM 1488 N N . PHE A 1 182 ? -1.849 -1.476 -1.261 1.00 95.00 182 PHE A N 1
ATOM 1489 C CA . PHE A 1 182 ? -2.943 -1.556 -0.295 1.00 95.00 182 PHE A CA 1
ATOM 1490 C C . PHE A 1 182 ? -3.665 -2.910 -0.381 1.00 95.00 182 PHE A C 1
ATOM 1492 O O . PHE A 1 182 ? -3.345 -3.777 -1.204 1.00 95.00 182 PHE A O 1
ATOM 1499 N N . VAL A 1 183 ? -4.617 -3.123 0.527 1.00 95.44 183 VAL A N 1
ATOM 1500 C CA . VAL A 1 183 ? -5.434 -4.340 0.597 1.00 95.44 183 VAL A CA 1
ATOM 1501 C C . VAL A 1 183 ? -6.839 -4.036 0.086 1.00 95.44 183 VAL A C 1
ATOM 1503 O O . VAL A 1 183 ? -7.505 -3.154 0.615 1.00 95.44 183 VAL A O 1
ATOM 1506 N N . ILE A 1 184 ? -7.272 -4.792 -0.921 1.00 96.62 184 ILE A N 1
ATOM 1507 C CA . ILE A 1 184 ? -8.661 -4.891 -1.389 1.00 96.62 184 ILE A CA 1
ATOM 1508 C C . ILE A 1 184 ? -9.145 -6.312 -1.094 1.00 96.62 184 ILE A C 1
ATOM 1510 O O . ILE A 1 184 ? -8.453 -7.273 -1.457 1.00 96.62 184 ILE A O 1
ATOM 1514 N N . GLU A 1 185 ? -10.307 -6.443 -0.458 1.00 93.94 185 GLU A N 1
ATOM 1515 C CA . GLU A 1 185 ? -10.899 -7.729 -0.063 1.00 93.94 185 GLU A CA 1
ATOM 1516 C C . GLU A 1 185 ? -12.062 -8.172 -0.960 1.00 93.94 185 GLU A C 1
ATOM 1518 O O . GLU A 1 185 ? -12.368 -9.362 -1.021 1.00 93.94 185 GLU A O 1
ATOM 1523 N N . ASN A 1 186 ? -12.729 -7.236 -1.637 1.00 95.94 186 ASN A N 1
ATOM 1524 C CA . ASN A 1 186 ? -13.940 -7.507 -2.410 1.00 95.94 186 ASN A CA 1
ATOM 1525 C C . ASN A 1 186 ? -14.119 -6.533 -3.590 1.00 95.94 186 ASN A C 1
ATOM 1527 O O . ASN A 1 186 ? -13.387 -5.552 -3.734 1.00 95.94 186 ASN A O 1
ATOM 1531 N N . ASP A 1 187 ? -15.115 -6.813 -4.432 1.00 97.62 187 ASP A N 1
ATOM 1532 C CA . ASP A 1 187 ? -15.392 -6.029 -5.639 1.00 97.62 187 ASP A CA 1
ATOM 1533 C C . ASP A 1 187 ? -15.875 -4.601 -5.333 1.00 97.62 187 ASP A C 1
ATOM 1535 O O . ASP A 1 187 ? -15.577 -3.685 -6.097 1.00 97.62 187 ASP A O 1
ATOM 1539 N N . GLU A 1 188 ? -16.580 -4.368 -4.221 1.00 97.44 188 GLU A N 1
ATOM 1540 C CA . GLU A 1 188 ? -17.037 -3.021 -3.843 1.00 97.44 188 GLU A CA 1
ATOM 1541 C C . GLU A 1 188 ? -15.849 -2.101 -3.539 1.00 97.44 188 GLU A C 1
ATOM 1543 O O . GLU A 1 188 ? -15.798 -0.962 -4.010 1.00 97.44 188 GLU A O 1
ATOM 1548 N N . GLU A 1 189 ? -14.855 -2.617 -2.814 1.00 97.25 189 GLU A N 1
ATOM 1549 C CA . GLU A 1 189 ? -13.596 -1.921 -2.553 1.00 97.25 189 GLU A CA 1
ATOM 1550 C C . GLU A 1 189 ? -12.788 -1.706 -3.832 1.00 97.25 189 GLU A C 1
ATOM 1552 O O . GLU A 1 189 ? -12.242 -0.621 -4.027 1.00 97.25 189 GLU A O 1
ATOM 1557 N N . LEU A 1 190 ? -12.750 -2.692 -4.735 1.00 98.44 190 LEU A N 1
ATOM 1558 C CA . LEU A 1 190 ? -12.087 -2.549 -6.032 1.00 98.44 190 LEU A CA 1
ATOM 1559 C C . LEU A 1 190 ? -12.680 -1.388 -6.840 1.00 98.44 190 LEU A C 1
ATOM 1561 O O . LEU A 1 190 ? -11.940 -0.557 -7.369 1.00 98.44 190 LEU A O 1
ATOM 1565 N N . GLN A 1 191 ? -14.009 -1.298 -6.895 1.00 98.50 191 GLN A N 1
ATOM 1566 C CA . GLN A 1 191 ? -14.700 -0.210 -7.585 1.00 98.50 191 GLN A CA 1
ATOM 1567 C C . GLN A 1 191 ? -14.506 1.139 -6.882 1.00 98.50 191 GLN A C 1
ATOM 1569 O O . GLN A 1 191 ? -14.369 2.163 -7.551 1.00 98.50 191 GLN A O 1
ATOM 1574 N N . LEU A 1 192 ? -14.469 1.165 -5.546 1.00 98.12 192 LEU A N 1
ATOM 1575 C CA . LEU A 1 192 ? -14.167 2.379 -4.788 1.00 98.12 192 LEU A CA 1
ATOM 1576 C C . LEU A 1 192 ? -12.758 2.890 -5.107 1.00 98.12 192 LEU A C 1
ATOM 1578 O O . LEU A 1 192 ? -12.612 4.052 -5.478 1.00 98.12 192 LEU A O 1
ATOM 1582 N N . VAL A 1 193 ? -11.741 2.028 -5.037 1.00 98.31 193 VAL A N 1
ATOM 1583 C CA . VAL A 1 193 ? -10.358 2.393 -5.375 1.00 98.31 193 VAL A CA 1
ATOM 1584 C C . VAL A 1 193 ? -10.256 2.874 -6.823 1.00 98.31 193 VAL A C 1
ATOM 1586 O O . VAL A 1 193 ? -9.573 3.869 -7.065 1.00 98.31 193 VAL A O 1
ATOM 1589 N N . ASN A 1 194 ? -10.950 2.233 -7.773 1.00 98.69 194 ASN A N 1
ATOM 1590 C CA . ASN A 1 194 ? -10.988 2.700 -9.162 1.00 98.69 194 ASN A CA 1
ATOM 1591 C C . ASN A 1 194 ? -11.462 4.157 -9.250 1.00 98.69 194 ASN A C 1
ATOM 1593 O O . ASN A 1 194 ? -10.735 5.006 -9.760 1.00 98.69 194 ASN A O 1
ATOM 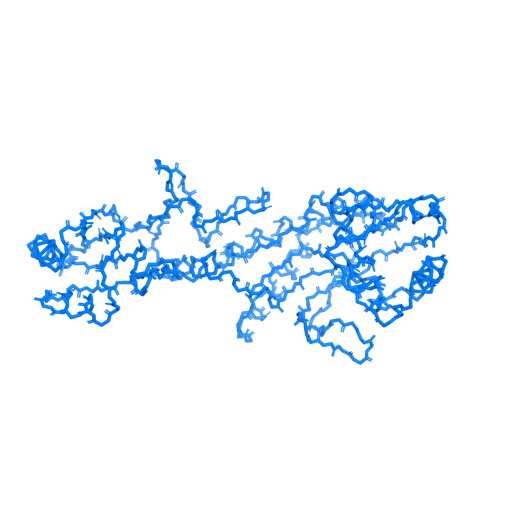1597 N N . ARG A 1 195 ? -12.625 4.477 -8.664 1.00 98.62 195 ARG A N 1
ATOM 1598 C CA . ARG A 1 195 ? -13.162 5.851 -8.669 1.00 98.62 195 ARG A CA 1
ATOM 1599 C C . ARG A 1 195 ? -12.198 6.860 -8.045 1.00 98.62 195 ARG A C 1
ATOM 1601 O O . ARG A 1 195 ? -11.969 7.917 -8.625 1.00 98.62 195 ARG A O 1
ATOM 1608 N N . LEU A 1 196 ? -11.610 6.532 -6.891 1.00 98.50 196 LEU A N 1
ATOM 1609 C CA . LEU A 1 196 ? -10.651 7.414 -6.212 1.00 98.50 196 LEU A CA 1
ATOM 1610 C C . LEU A 1 196 ? -9.384 7.633 -7.048 1.00 98.50 196 LEU A C 1
ATOM 1612 O O . LEU A 1 196 ? -8.829 8.731 -7.052 1.00 98.50 196 LEU A O 1
ATOM 1616 N N . THR A 1 197 ? -8.949 6.605 -7.779 1.00 98.50 197 THR A N 1
ATOM 1617 C CA . THR A 1 197 ? -7.812 6.701 -8.698 1.00 98.50 197 THR A CA 1
ATOM 1618 C C . THR A 1 197 ? -8.155 7.593 -9.886 1.00 98.50 197 THR A C 1
ATOM 1620 O O . THR A 1 197 ? -7.391 8.502 -10.182 1.00 98.50 197 THR A O 1
ATOM 1623 N N . GLU A 1 198 ? -9.319 7.422 -10.517 1.00 98.25 198 GLU A N 1
ATOM 1624 C CA . GLU A 1 198 ? -9.783 8.296 -11.605 1.00 98.25 198 GLU A CA 1
ATOM 1625 C C . GLU A 1 198 ? -9.915 9.761 -11.167 1.00 98.25 198 GLU A C 1
ATOM 1627 O O . GLU A 1 198 ? -9.548 10.670 -11.908 1.00 98.25 198 GLU A O 1
ATOM 1632 N N . GLU A 1 199 ? -10.431 10.009 -9.961 1.00 98.12 199 GLU A N 1
ATOM 1633 C CA . GLU A 1 199 ? -10.476 11.352 -9.381 1.00 98.12 199 GLU A CA 1
ATOM 1634 C C . GLU A 1 199 ? -9.077 11.938 -9.203 1.00 98.12 199 GLU A C 1
ATOM 1636 O O . GLU A 1 199 ? -8.825 13.051 -9.661 1.00 98.12 199 GLU A O 1
ATOM 1641 N N . ALA A 1 200 ? -8.156 11.184 -8.594 1.00 98.00 200 ALA A N 1
ATOM 1642 C CA . ALA A 1 200 ? -6.774 11.621 -8.431 1.00 98.00 200 ALA A CA 1
ATOM 1643 C C . ALA A 1 200 ? -6.096 11.885 -9.786 1.00 98.00 200 ALA A C 1
ATOM 1645 O O . ALA A 1 200 ? -5.377 12.871 -9.918 1.00 98.00 200 ALA A O 1
ATOM 1646 N N . MET A 1 201 ? -6.358 11.061 -10.807 1.00 97.56 201 MET A N 1
ATOM 1647 C CA . MET A 1 201 ? -5.831 11.256 -12.164 1.00 97.56 201 MET A CA 1
ATOM 1648 C C . MET A 1 201 ? -6.303 12.581 -12.778 1.00 97.56 201 MET A C 1
ATOM 1650 O O . MET A 1 201 ? -5.493 13.273 -13.388 1.00 97.56 201 MET A O 1
ATOM 1654 N N . ARG A 1 202 ? -7.584 12.949 -12.601 1.00 97.19 202 ARG A N 1
ATOM 1655 C CA . ARG A 1 202 ? -8.165 14.206 -13.119 1.00 97.19 202 ARG A CA 1
ATOM 1656 C C . ARG A 1 202 ? -7.699 15.449 -12.366 1.00 97.19 202 ARG A C 1
ATOM 1658 O O . ARG A 1 202 ? -7.578 16.515 -12.956 1.00 97.19 202 ARG A O 1
ATOM 1665 N N . GLU A 1 203 ? -7.520 15.326 -11.057 1.00 97.44 203 GLU A N 1
ATOM 1666 C CA . GLU A 1 203 ? -7.109 16.428 -10.180 1.00 97.44 203 GLU A CA 1
ATOM 1667 C C . GLU A 1 203 ? -5.589 16.658 -10.197 1.00 97.44 203 GLU A C 1
ATOM 1669 O O . GLU A 1 203 ? -5.122 17.723 -9.792 1.00 97.44 203 GLU A O 1
ATOM 1674 N N . THR A 1 204 ? -4.808 15.682 -10.669 1.00 96.69 204 THR A N 1
ATOM 1675 C CA . THR A 1 204 ? -3.359 15.832 -10.818 1.00 96.69 204 THR A CA 1
ATOM 1676 C C . THR A 1 204 ? -3.045 16.750 -11.989 1.00 96.69 204 THR A C 1
ATOM 1678 O O . THR A 1 204 ? -3.429 16.493 -13.128 1.00 96.69 204 THR A O 1
ATOM 1681 N N . GLN A 1 205 ? -2.270 17.797 -11.719 1.00 94.62 205 GLN A N 1
ATOM 1682 C CA . GLN A 1 205 ? -1.655 18.597 -12.767 1.00 94.62 205 GLN A CA 1
ATOM 1683 C C . GLN A 1 205 ? -0.439 17.848 -13.325 1.00 94.62 205 GLN A C 1
ATOM 1685 O O . GLN A 1 205 ? 0.634 17.854 -12.723 1.00 94.62 205 GLN A O 1
ATOM 1690 N N . TRP A 1 206 ? -0.620 17.181 -14.462 1.00 94.94 206 TRP A N 1
ATOM 1691 C CA . TRP A 1 206 ? 0.458 16.481 -15.159 1.00 94.94 206 TRP A CA 1
ATOM 1692 C C . TRP A 1 206 ? 1.409 17.465 -15.850 1.00 94.94 206 TRP A C 1
ATOM 1694 O O . TRP A 1 206 ? 0.992 18.514 -16.345 1.00 94.94 206 TRP A O 1
ATOM 1704 N N . CYS A 1 207 ? 2.700 17.133 -15.885 1.00 93.12 207 CYS A N 1
ATOM 1705 C CA . CYS A 1 207 ? 3.696 17.907 -16.620 1.00 93.12 207 CYS A CA 1
ATOM 1706 C C . CYS A 1 207 ? 3.551 17.701 -18.132 1.00 93.12 207 CYS A C 1
ATOM 1708 O O . CYS A 1 207 ? 3.187 16.621 -18.600 1.00 93.12 207 CYS A O 1
ATOM 1710 N N . GLU A 1 208 ? 3.927 18.719 -18.908 1.00 91.62 208 GLU A N 1
ATOM 1711 C CA . GLU A 1 208 ? 3.989 18.615 -20.371 1.00 91.62 208 GLU A CA 1
ATOM 1712 C C . GLU A 1 208 ? 5.065 17.607 -20.810 1.00 91.62 208 GLU A C 1
ATOM 1714 O O . GLU A 1 208 ? 4.848 16.782 -21.703 1.00 91.62 208 GLU A O 1
ATOM 1719 N N . ASN A 1 209 ? 6.230 17.636 -20.149 1.00 94.25 209 ASN A N 1
ATOM 1720 C CA . ASN A 1 209 ? 7.322 16.712 -20.415 1.00 94.25 209 ASN A CA 1
ATOM 1721 C C . ASN A 1 209 ? 7.169 15.412 -19.615 1.00 94.25 209 ASN A C 1
ATOM 1723 O O . ASN A 1 209 ? 7.581 15.299 -18.461 1.00 94.25 209 ASN A O 1
ATOM 1727 N N . ARG A 1 210 ? 6.616 14.396 -20.275 1.00 94.31 210 ARG A N 1
ATOM 1728 C CA . ARG A 1 210 ? 6.382 13.062 -19.702 1.00 94.31 210 ARG A CA 1
ATOM 1729 C C . ARG A 1 210 ? 7.533 12.079 -19.936 1.00 94.31 210 ARG A C 1
ATOM 1731 O O . ARG A 1 210 ? 7.351 10.874 -19.775 1.00 94.31 210 ARG A O 1
ATOM 1738 N N . ILE A 1 211 ? 8.699 12.557 -20.370 1.00 96.00 211 ILE A N 1
ATOM 1739 C CA . ILE A 1 211 ? 9.848 11.693 -20.647 1.00 96.00 211 ILE A CA 1
ATOM 1740 C C . ILE A 1 211 ? 10.546 11.332 -19.334 1.00 96.00 211 ILE A C 1
ATOM 1742 O O . ILE A 1 211 ? 10.921 12.206 -18.554 1.00 96.00 211 ILE A O 1
ATOM 1746 N N . MET A 1 212 ? 10.765 10.037 -19.122 1.00 96.44 212 MET A N 1
ATOM 1747 C CA . MET A 1 212 ? 11.635 9.512 -18.073 1.00 96.44 212 MET A CA 1
ATOM 1748 C C . MET A 1 212 ? 12.868 8.850 -18.679 1.00 96.44 212 MET A C 1
ATOM 1750 O O . MET A 1 212 ? 12.775 8.092 -19.647 1.00 96.44 212 MET A O 1
ATOM 1754 N N . THR A 1 213 ? 14.019 9.102 -18.068 1.00 97.19 213 THR A N 1
ATOM 1755 C CA . THR A 1 213 ? 15.293 8.425 -18.348 1.00 97.19 213 THR A CA 1
ATOM 1756 C C . THR A 1 213 ? 15.678 7.504 -17.196 1.00 97.19 213 THR A C 1
ATOM 1758 O O . THR A 1 213 ? 15.137 7.634 -16.102 1.00 97.19 213 THR A O 1
ATOM 1761 N N . PHE A 1 214 ? 16.619 6.586 -17.420 1.00 97.19 214 PHE A N 1
ATOM 1762 C CA . PHE A 1 214 ? 17.005 5.560 -16.443 1.00 97.19 214 PHE A CA 1
ATOM 1763 C C . PHE A 1 214 ? 18.532 5.461 -16.276 1.00 97.19 214 PHE A C 1
ATOM 1765 O O . PHE A 1 214 ? 19.124 4.421 -16.572 1.00 97.19 214 PHE A O 1
ATOM 1772 N N . PRO A 1 215 ? 19.202 6.542 -15.842 1.00 96.69 215 PRO A N 1
ATOM 1773 C CA . PRO A 1 215 ? 20.651 6.662 -15.976 1.00 96.69 215 PRO A CA 1
ATOM 1774 C C . PRO A 1 215 ? 21.449 5.924 -14.896 1.00 96.69 215 PRO A C 1
ATOM 1776 O O . PRO A 1 215 ? 22.668 5.791 -15.022 1.00 96.69 215 PRO A O 1
ATOM 1779 N N . ARG A 1 216 ? 20.803 5.478 -13.809 1.00 96.06 216 ARG A N 1
ATOM 1780 C CA . ARG A 1 216 ? 21.485 4.915 -12.636 1.00 96.06 216 ARG A CA 1
ATOM 1781 C C . ARG A 1 216 ? 20.832 3.642 -12.126 1.00 96.06 216 ARG A C 1
ATOM 1783 O O . ARG A 1 216 ? 19.624 3.447 -12.230 1.00 96.06 216 ARG A O 1
ATOM 1790 N N . ILE A 1 217 ? 21.652 2.824 -11.472 1.00 96.56 217 ILE A N 1
ATOM 1791 C CA . ILE A 1 217 ? 21.202 1.727 -10.618 1.00 96.56 217 ILE A CA 1
ATOM 1792 C C . ILE A 1 217 ? 21.564 1.989 -9.164 1.00 96.56 217 ILE A C 1
ATOM 1794 O O . ILE A 1 217 ? 22.542 2.670 -8.859 1.00 96.56 217 ILE A O 1
ATOM 1798 N N . SER A 1 218 ? 20.781 1.405 -8.267 1.00 96.31 218 SER A N 1
ATOM 1799 C CA . SER A 1 218 ? 20.985 1.482 -6.828 1.00 96.31 218 SER A CA 1
ATOM 1800 C C . SER A 1 218 ? 20.500 0.202 -6.145 1.00 96.31 218 SER A C 1
ATOM 1802 O O . SER A 1 218 ? 20.023 -0.736 -6.797 1.00 96.31 218 SER A O 1
ATOM 1804 N N . VAL A 1 219 ? 20.723 0.103 -4.834 1.00 95.19 219 VAL A N 1
ATOM 1805 C CA . VAL A 1 219 ? 20.471 -1.121 -4.067 1.00 95.19 219 VAL A CA 1
ATOM 1806 C C . VAL A 1 219 ? 19.882 -0.850 -2.693 1.00 95.19 219 VAL A C 1
ATOM 1808 O O . VAL A 1 219 ? 20.312 0.043 -1.967 1.00 95.19 219 VAL A O 1
ATOM 1811 N N . PHE A 1 220 ? 18.981 -1.731 -2.258 1.00 92.00 220 PHE A N 1
ATOM 1812 C CA . PHE A 1 220 ? 18.649 -1.833 -0.840 1.00 92.00 220 PHE A CA 1
ATOM 1813 C C . PHE A 1 220 ? 19.695 -2.691 -0.125 1.00 92.00 220 PHE A C 1
ATOM 1815 O O . PHE A 1 220 ? 19.723 -3.916 -0.269 1.00 92.00 220 PHE A O 1
ATOM 1822 N N . GLY A 1 221 ? 20.516 -2.061 0.715 1.00 90.81 221 GLY A N 1
ATOM 1823 C CA . GLY A 1 221 ? 21.652 -2.694 1.388 1.00 90.81 221 GLY A CA 1
ATOM 1824 C C . GLY A 1 221 ? 22.953 -1.997 1.006 1.00 90.81 221 GLY A C 1
ATOM 1825 O O . GLY A 1 221 ? 22.994 -0.776 0.920 1.00 90.81 221 GLY A O 1
ATOM 1826 N N . SER A 1 222 ? 24.011 -2.769 0.788 1.00 93.19 222 SER A N 1
ATOM 1827 C CA . SER A 1 222 ? 25.265 -2.281 0.203 1.00 93.19 222 SER A CA 1
ATOM 1828 C C . SER A 1 222 ? 25.609 -3.127 -1.012 1.00 93.19 222 SER A C 1
ATOM 1830 O O . SER A 1 222 ? 25.138 -4.254 -1.095 1.00 93.19 222 SER A O 1
ATOM 1832 N N . GLN A 1 223 ? 26.457 -2.635 -1.920 1.00 92.19 223 GLN A N 1
ATOM 1833 C CA . GLN A 1 223 ? 26.780 -3.364 -3.155 1.00 92.19 223 GLN A CA 1
ATOM 1834 C C . GLN A 1 223 ? 27.246 -4.806 -2.895 1.00 92.19 223 GLN A C 1
ATOM 1836 O O . GLN A 1 223 ? 26.755 -5.729 -3.529 1.00 92.19 223 GLN A O 1
ATOM 1841 N N . LYS A 1 224 ? 28.095 -5.025 -1.882 1.00 93.44 224 LYS A N 1
ATOM 1842 C CA . LYS A 1 224 ? 28.582 -6.364 -1.497 1.00 93.44 224 LYS A CA 1
ATOM 1843 C C . LYS A 1 224 ? 27.524 -7.254 -0.822 1.00 93.44 224 LYS A C 1
ATOM 1845 O O . LYS A 1 224 ? 27.744 -8.449 -0.667 1.00 93.44 224 LYS A O 1
ATOM 1850 N N . ASN A 1 225 ? 26.415 -6.677 -0.355 1.00 93.75 225 ASN A N 1
ATOM 1851 C CA . ASN A 1 225 ? 25.338 -7.344 0.385 1.00 93.75 225 ASN A CA 1
ATOM 1852 C C . ASN A 1 225 ? 23.957 -6.821 -0.054 1.00 93.75 225 ASN A C 1
ATOM 1854 O O . ASN A 1 225 ? 23.126 -6.415 0.767 1.00 93.75 225 ASN A O 1
ATOM 1858 N N . SER A 1 226 ? 23.711 -6.821 -1.359 1.00 93.00 226 SER A N 1
ATOM 1859 C CA . SER A 1 226 ? 22.501 -6.272 -1.966 1.00 93.00 226 SER A CA 1
ATOM 1860 C C . SER A 1 226 ? 21.302 -7.176 -1.709 1.00 93.00 226 SER A C 1
ATOM 1862 O O . SER A 1 226 ? 21.365 -8.385 -1.933 1.00 93.00 226 SER A O 1
ATOM 1864 N N . ARG A 1 227 ? 20.186 -6.605 -1.238 1.00 92.62 227 ARG A N 1
ATOM 1865 C CA . ARG A 1 227 ? 18.904 -7.320 -1.066 1.00 92.62 227 ARG A CA 1
ATOM 1866 C C . ARG A 1 227 ? 17.960 -7.125 -2.244 1.00 92.62 227 ARG A C 1
ATOM 1868 O O . ARG A 1 227 ? 17.126 -7.986 -2.488 1.00 92.62 227 ARG A O 1
ATOM 1875 N N . ILE A 1 228 ? 18.069 -5.998 -2.936 1.00 92.81 228 ILE A N 1
ATOM 1876 C CA . ILE A 1 228 ? 17.369 -5.681 -4.183 1.00 92.81 228 ILE A CA 1
ATOM 1877 C C . ILE A 1 228 ? 18.308 -4.768 -4.966 1.00 92.81 228 ILE A C 1
ATOM 1879 O O . ILE A 1 228 ? 18.881 -3.862 -4.362 1.00 92.81 228 ILE A O 1
ATOM 1883 N N . LEU A 1 229 ? 18.449 -5.004 -6.269 1.00 94.69 229 LEU A N 1
ATOM 1884 C CA . LEU A 1 229 ? 19.025 -4.045 -7.211 1.00 94.69 229 LEU A CA 1
ATOM 1885 C C . LEU A 1 229 ? 17.911 -3.513 -8.100 1.00 94.69 229 LEU A C 1
ATOM 1887 O O . LEU A 1 229 ? 17.092 -4.282 -8.618 1.00 94.69 229 LEU A O 1
ATOM 1891 N N . TYR A 1 230 ? 17.889 -2.200 -8.256 1.00 95.50 230 TYR A N 1
ATOM 1892 C CA . TYR A 1 230 ? 16.868 -1.483 -8.996 1.00 95.50 230 TYR A CA 1
ATOM 1893 C C . TYR A 1 230 ? 17.486 -0.373 -9.842 1.00 95.50 230 TYR A C 1
ATOM 1895 O O . TYR A 1 230 ? 18.608 0.060 -9.590 1.00 95.50 230 TYR A O 1
ATOM 1903 N N . ILE A 1 231 ? 16.746 0.057 -10.857 1.00 96.25 231 ILE A N 1
ATOM 1904 C CA . ILE A 1 231 ? 17.082 1.205 -11.697 1.00 96.25 231 ILE A CA 1
ATOM 1905 C C . ILE A 1 231 ? 16.304 2.417 -11.180 1.00 96.25 231 ILE A C 1
ATOM 1907 O O . ILE A 1 231 ? 15.110 2.308 -10.881 1.00 96.25 231 ILE A O 1
ATOM 1911 N N . GLU A 1 232 ? 16.986 3.551 -11.071 1.00 95.56 232 GLU A N 1
ATOM 1912 C CA . GLU A 1 232 ? 16.405 4.833 -10.678 1.00 95.56 232 GLU A CA 1
ATOM 1913 C C . GLU A 1 232 ? 15.938 5.589 -11.930 1.00 95.56 232 GLU A C 1
ATOM 1915 O O . GLU A 1 232 ? 16.756 5.846 -12.821 1.00 95.56 232 GLU A O 1
ATOM 1920 N N . PRO A 1 233 ? 14.644 5.934 -12.034 1.00 96.38 233 PRO A N 1
ATOM 1921 C CA . PRO A 1 233 ? 14.185 6.862 -13.047 1.00 96.38 233 PRO A CA 1
ATOM 1922 C C . PRO A 1 233 ? 14.636 8.293 -12.711 1.00 96.38 233 PRO A C 1
ATOM 1924 O O . PRO A 1 233 ? 14.796 8.657 -11.547 1.00 96.38 233 PRO A O 1
ATOM 1927 N N . GLU A 1 234 ? 14.756 9.128 -13.738 1.00 95.81 234 GLU A N 1
ATOM 1928 C CA . GLU A 1 234 ? 14.909 10.582 -13.635 1.00 95.81 234 GLU A CA 1
ATOM 1929 C C . GLU A 1 234 ? 13.999 11.282 -14.651 1.00 95.81 234 GLU A C 1
ATOM 1931 O O . GLU A 1 234 ? 13.765 10.756 -15.742 1.00 95.81 234 GLU A O 1
ATOM 1936 N N . GLY A 1 235 ? 13.505 12.473 -14.305 1.00 94.62 235 GLY A N 1
ATOM 1937 C CA . GLY A 1 235 ? 12.680 13.312 -15.179 1.00 94.62 235 GLY A CA 1
ATOM 1938 C C . GLY A 1 235 ? 11.633 14.124 -14.413 1.00 94.62 235 GLY A C 1
ATOM 1939 O O . GLY A 1 235 ? 11.259 13.769 -13.295 1.00 94.62 235 GLY A O 1
ATOM 1940 N N . GLU A 1 236 ? 11.131 15.194 -15.034 1.00 94.19 236 GLU A N 1
ATOM 1941 C CA . GLU A 1 236 ? 10.092 16.081 -14.470 1.00 94.19 236 GLU A CA 1
ATOM 1942 C C . GLU A 1 236 ? 8.796 15.326 -14.131 1.00 94.19 236 GLU A C 1
ATOM 1944 O O . GLU A 1 236 ? 8.102 15.648 -13.167 1.00 94.19 236 GLU A O 1
ATOM 1949 N N . PHE A 1 237 ? 8.504 14.256 -14.876 1.00 95.25 237 PHE A N 1
ATOM 1950 C CA . PHE A 1 237 ? 7.342 13.405 -14.636 1.00 95.25 237 PHE A CA 1
ATOM 1951 C C 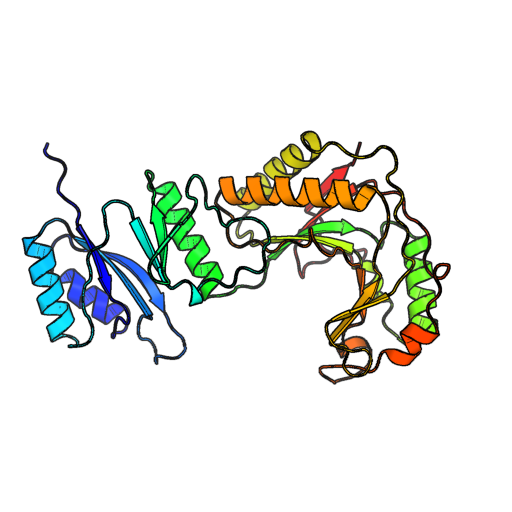. PHE A 1 237 ? 7.302 12.791 -13.232 1.00 95.25 237 PHE A C 1
ATOM 1953 O O . PHE A 1 237 ? 6.216 12.570 -12.701 1.00 95.25 237 PHE A O 1
ATOM 1960 N N . LEU A 1 238 ? 8.452 12.543 -12.599 1.00 95.19 238 LEU A N 1
ATOM 1961 C CA . LEU A 1 238 ? 8.491 11.931 -11.269 1.00 95.19 238 LEU A CA 1
ATOM 1962 C C . LEU A 1 238 ? 7.909 12.837 -10.185 1.00 95.19 238 LEU A C 1
ATOM 1964 O O . LEU A 1 238 ? 7.314 12.332 -9.236 1.00 95.19 238 LEU A O 1
ATOM 1968 N N . GLU A 1 239 ? 8.023 14.157 -10.338 1.00 94.50 239 GLU A N 1
ATOM 1969 C CA . GLU A 1 239 ? 7.390 15.110 -9.424 1.00 94.50 239 GLU A CA 1
ATOM 1970 C C . GLU A 1 239 ? 5.862 15.069 -9.569 1.00 94.50 239 GLU A C 1
ATOM 1972 O O . GLU A 1 239 ? 5.137 14.999 -8.576 1.00 94.50 239 GLU A O 1
ATOM 1977 N N . CYS A 1 240 ? 5.360 15.003 -10.805 1.00 95.12 240 CYS A N 1
ATOM 1978 C CA . CYS A 1 240 ? 3.928 14.844 -11.067 1.00 95.12 240 CYS A CA 1
ATOM 1979 C C . CYS A 1 240 ? 3.401 13.502 -10.551 1.00 95.12 240 CYS A C 1
ATOM 1981 O O . CYS A 1 240 ? 2.336 13.452 -9.936 1.00 95.12 240 CYS A O 1
ATOM 1983 N N . LEU A 1 241 ? 4.169 12.425 -10.735 1.00 96.25 241 LEU A N 1
ATOM 1984 C CA . LEU A 1 241 ? 3.831 11.107 -10.211 1.00 96.25 241 LEU A CA 1
ATOM 1985 C C . LEU A 1 241 ? 3.812 11.104 -8.677 1.00 96.25 241 LEU A C 1
ATOM 1987 O O . LEU A 1 241 ? 2.906 10.520 -8.092 1.00 96.25 241 LEU A O 1
ATOM 1991 N N . ALA A 1 242 ? 4.751 11.789 -8.016 1.00 95.44 242 ALA A N 1
ATOM 1992 C CA . ALA A 1 242 ? 4.746 11.943 -6.562 1.00 95.44 242 ALA A CA 1
ATOM 1993 C C . ALA A 1 242 ? 3.509 12.714 -6.078 1.00 95.44 242 ALA A C 1
ATOM 1995 O O . ALA A 1 242 ? 2.857 12.283 -5.125 1.00 95.44 242 ALA A O 1
ATOM 1996 N N . ASN A 1 243 ? 3.139 13.806 -6.755 1.00 95.06 243 ASN A N 1
ATOM 1997 C CA . ASN A 1 243 ? 1.926 14.570 -6.447 1.00 95.06 243 ASN A CA 1
ATOM 1998 C C . ASN A 1 243 ? 0.660 13.715 -6.604 1.00 95.06 243 ASN A C 1
ATOM 2000 O O . ASN A 1 243 ? -0.190 13.708 -5.710 1.00 95.06 243 ASN A O 1
ATOM 2004 N N . PHE A 1 244 ? 0.574 12.930 -7.682 1.00 96.81 244 PHE A N 1
ATOM 2005 C CA . PHE A 1 244 ? -0.488 11.944 -7.872 1.00 96.81 244 PHE A CA 1
ATOM 2006 C C . PHE A 1 244 ? -0.523 10.915 -6.735 1.00 96.81 244 PHE A C 1
ATOM 2008 O O . PHE A 1 244 ? -1.587 10.679 -6.163 1.00 96.81 244 PHE A O 1
ATOM 2015 N N . THR A 1 245 ? 0.625 10.341 -6.352 1.00 96.12 245 THR A N 1
ATOM 2016 C CA . THR A 1 245 ? 0.727 9.402 -5.223 1.00 96.12 245 THR A CA 1
ATOM 2017 C C . THR A 1 245 ? 0.188 10.026 -3.939 1.00 96.12 245 THR A C 1
ATOM 2019 O O . THR A 1 245 ? -0.629 9.416 -3.249 1.00 96.12 245 THR A O 1
ATOM 2022 N N . HIS A 1 246 ? 0.603 11.257 -3.627 1.00 94.56 246 HIS A N 1
ATOM 2023 C CA . HIS A 1 246 ? 0.146 11.975 -2.442 1.00 94.56 246 HIS A CA 1
ATOM 2024 C C . HIS A 1 246 ? -1.370 12.180 -2.441 1.00 94.56 246 HIS A C 1
ATOM 2026 O O . HIS A 1 246 ? -2.025 11.919 -1.428 1.00 94.56 246 HIS A O 1
ATOM 2032 N N . LEU A 1 247 ? -1.937 12.597 -3.573 1.00 95.69 247 LEU A N 1
ATOM 2033 C CA . LEU A 1 247 ? -3.372 12.810 -3.712 1.00 95.69 247 LEU A CA 1
ATOM 2034 C C . LEU A 1 247 ? -4.167 11.501 -3.618 1.00 95.69 247 LEU A C 1
ATOM 2036 O O . LEU A 1 247 ? -5.164 11.438 -2.898 1.00 95.69 247 LEU A O 1
ATOM 2040 N N . LEU A 1 248 ? -3.708 10.444 -4.290 1.00 97.00 248 LEU A N 1
ATOM 2041 C CA . LEU A 1 248 ? -4.338 9.129 -4.244 1.00 97.00 248 LEU A CA 1
ATOM 2042 C C . LEU A 1 248 ? -4.356 8.573 -2.819 1.00 97.00 248 LEU A C 1
ATOM 2044 O O . LEU A 1 248 ? -5.411 8.184 -2.327 1.00 97.00 248 LEU A O 1
ATOM 2048 N N . VAL A 1 249 ? -3.212 8.556 -2.132 1.00 95.06 249 VAL A N 1
ATOM 2049 C CA . VAL A 1 249 ? -3.125 8.028 -0.760 1.00 95.06 249 VAL A CA 1
ATOM 2050 C C . VAL A 1 249 ? -3.958 8.874 0.203 1.00 95.06 249 VAL A C 1
ATOM 2052 O O . VAL A 1 249 ? -4.626 8.332 1.079 1.00 95.06 249 VAL A O 1
ATOM 2055 N N . SER A 1 250 ? -3.987 10.195 0.014 1.00 93.94 250 SER A N 1
ATOM 2056 C CA . SER A 1 250 ? -4.874 11.097 0.753 1.00 93.94 250 SER A CA 1
ATOM 2057 C C . SER A 1 250 ? -6.348 10.688 0.598 1.00 93.94 250 SER A C 1
ATOM 2059 O O . SER A 1 250 ? -7.030 10.486 1.608 1.00 93.94 250 SER A O 1
ATOM 2061 N N . LYS A 1 251 ? -6.814 10.469 -0.639 1.00 95.75 251 LYS A N 1
ATOM 2062 C CA . LYS A 1 251 ? -8.182 10.016 -0.942 1.00 95.75 251 LYS A CA 1
ATOM 2063 C C . LYS A 1 251 ? -8.476 8.610 -0.408 1.00 95.75 251 LYS A C 1
ATOM 2065 O O . LYS A 1 251 ? -9.560 8.376 0.121 1.00 95.75 251 LYS A O 1
ATOM 2070 N N . LEU A 1 252 ? -7.525 7.682 -0.509 1.00 95.88 252 LEU A N 1
ATOM 2071 C CA . LEU A 1 252 ? -7.625 6.338 0.072 1.00 95.88 252 LEU A CA 1
ATOM 2072 C C . LEU A 1 252 ? -7.825 6.418 1.593 1.00 95.88 252 LEU A C 1
ATOM 2074 O O . LEU A 1 252 ? -8.778 5.841 2.120 1.00 95.88 252 LEU A O 1
ATOM 2078 N N . ASN A 1 253 ? -7.003 7.215 2.279 1.00 93.81 253 ASN A N 1
ATOM 2079 C CA . ASN A 1 253 ? -7.120 7.478 3.712 1.00 93.81 253 ASN A CA 1
ATOM 2080 C C . ASN A 1 253 ? -8.501 8.058 4.075 1.00 93.81 253 ASN A C 1
ATOM 2082 O O . ASN A 1 253 ? -9.146 7.557 4.997 1.00 93.81 253 ASN A O 1
ATOM 2086 N N . ASP A 1 254 ? -8.986 9.057 3.323 1.00 93.50 254 ASP A N 1
ATOM 2087 C CA . ASP A 1 254 ? -10.316 9.680 3.500 1.00 93.50 254 ASP A CA 1
ATOM 2088 C C . ASP A 1 254 ? -11.483 8.698 3.321 1.00 93.50 254 ASP A C 1
ATOM 2090 O O . ASP A 1 254 ? -12.595 8.961 3.774 1.00 93.50 254 ASP A O 1
ATOM 2094 N N . ASN A 1 255 ? -11.235 7.550 2.692 1.00 94.88 255 ASN A N 1
ATOM 2095 C CA . ASN A 1 255 ? -12.226 6.506 2.449 1.00 94.88 255 ASN A CA 1
ATOM 2096 C C . ASN A 1 255 ? -11.936 5.220 3.240 1.00 94.88 255 ASN A C 1
ATOM 2098 O O . ASN A 1 255 ? -12.457 4.155 2.918 1.00 94.88 255 ASN A O 1
ATOM 2102 N N . GLY A 1 256 ? -11.120 5.315 4.294 1.00 92.75 256 GLY A N 1
ATOM 2103 C CA . GLY A 1 256 ? -10.913 4.232 5.254 1.00 92.75 256 GLY A CA 1
ATOM 2104 C C . GLY A 1 256 ? -9.772 3.268 4.923 1.00 92.75 256 GLY A C 1
ATOM 2105 O O . GLY A 1 256 ? -9.606 2.281 5.638 1.00 92.75 256 GLY A O 1
ATOM 2106 N N . PHE A 1 257 ? -8.949 3.544 3.910 1.00 92.12 257 PHE A N 1
ATOM 2107 C CA . PHE A 1 257 ? -7.732 2.780 3.612 1.00 92.12 257 PHE A CA 1
ATOM 2108 C C . PHE A 1 257 ? -6.517 3.470 4.237 1.00 92.12 257 PHE A C 1
ATOM 2110 O O . PHE A 1 257 ? -5.816 4.205 3.559 1.00 92.12 257 PHE A O 1
ATOM 2117 N N . GLY A 1 258 ? -6.267 3.247 5.529 1.00 88.56 258 GLY A N 1
ATOM 2118 C CA . GLY A 1 258 ? -5.100 3.792 6.239 1.00 88.56 258 GLY A CA 1
ATOM 2119 C C . GLY A 1 258 ? -3.854 2.896 6.196 1.00 88.56 258 GLY A C 1
ATOM 2120 O O . GLY A 1 258 ? -2.740 3.372 6.412 1.00 88.56 258 GLY A O 1
ATOM 2121 N N . PHE A 1 259 ? -4.014 1.594 5.932 1.00 89.62 259 PHE A N 1
ATOM 2122 C CA . PHE A 1 259 ? -2.914 0.643 5.738 1.00 89.62 259 PHE A CA 1
ATOM 2123 C C . PHE A 1 259 ? -2.441 0.665 4.280 1.00 89.62 259 PHE A C 1
ATOM 2125 O O . PHE A 1 259 ? -2.783 -0.206 3.475 1.00 89.62 259 PHE A O 1
ATOM 2132 N N . VAL A 1 260 ? -1.682 1.707 3.951 1.00 90.56 260 VAL A N 1
ATOM 2133 C CA . VAL A 1 260 ? -1.165 1.975 2.608 1.00 90.56 260 VAL A CA 1
ATOM 2134 C C . VAL A 1 260 ? 0.344 2.181 2.679 1.00 90.56 260 VAL A C 1
ATOM 2136 O O . VAL A 1 260 ? 0.848 2.882 3.561 1.00 90.56 260 VAL A O 1
ATOM 2139 N N . GLU A 1 261 ? 1.066 1.578 1.741 1.00 88.31 261 GLU A N 1
ATOM 2140 C CA . GLU A 1 261 ? 2.478 1.867 1.489 1.00 88.31 261 GLU A CA 1
ATOM 2141 C C . GLU A 1 261 ? 2.597 2.667 0.200 1.00 88.31 261 GLU A C 1
ATOM 2143 O O . GLU A 1 261 ? 1.955 2.347 -0.793 1.00 88.31 261 GLU A O 1
ATOM 2148 N N . GLU A 1 262 ? 3.390 3.728 0.223 1.00 85.69 262 GLU A N 1
ATOM 2149 C CA . GLU A 1 262 ? 3.577 4.649 -0.896 1.00 85.69 262 GLU A CA 1
ATOM 2150 C C . GLU A 1 262 ? 5.063 4.754 -1.235 1.00 85.69 262 GLU A C 1
ATOM 2152 O O . GLU A 1 262 ? 5.902 4.576 -0.348 1.00 85.69 262 GLU A O 1
ATOM 2157 N N . ASP A 1 263 ? 5.372 5.007 -2.509 1.00 78.81 263 ASP A N 1
ATOM 2158 C CA . ASP A 1 263 ? 6.750 5.144 -3.006 1.00 78.81 263 ASP A CA 1
ATOM 2159 C C . ASP A 1 263 ? 7.033 6.545 -3.591 1.00 78.81 263 ASP A C 1
ATOM 2161 O O . ASP A 1 263 ? 7.851 6.717 -4.493 1.00 78.81 263 ASP A O 1
ATOM 2165 N N . SER A 1 264 ? 6.363 7.585 -3.077 1.00 67.88 264 SER A N 1
ATOM 2166 C CA . SER A 1 264 ? 6.453 8.976 -3.551 1.00 67.88 264 SER A CA 1
ATOM 2167 C C . SER A 1 264 ? 7.836 9.603 -3.376 1.00 67.88 264 SER A C 1
ATOM 2169 O O . SER A 1 264 ? 8.134 10.628 -3.986 1.00 67.88 264 SER A O 1
ATOM 2171 N N . LYS A 1 265 ? 8.701 8.991 -2.559 1.00 70.69 265 LYS A N 1
ATOM 2172 C CA . LYS A 1 265 ? 10.055 9.483 -2.272 1.00 70.69 265 LYS A CA 1
ATOM 2173 C C . LYS A 1 265 ? 11.157 8.825 -3.094 1.00 70.69 265 LYS A C 1
ATOM 2175 O O . LYS A 1 265 ? 12.258 9.369 -3.128 1.00 70.69 265 LYS A O 1
ATOM 2180 N N . SER A 1 266 ? 10.921 7.646 -3.671 1.00 84.69 266 SER A N 1
ATOM 2181 C CA . SER A 1 266 ? 11.992 6.853 -4.285 1.00 84.69 266 SER A CA 1
ATOM 2182 C C . SER A 1 266 ? 11.462 5.827 -5.289 1.00 84.69 266 SER A C 1
ATOM 2184 O O . SER A 1 266 ? 11.798 4.640 -5.207 1.00 84.69 266 SER A O 1
ATOM 2186 N N . PHE A 1 267 ? 10.692 6.288 -6.279 1.00 94.44 267 PHE A N 1
ATOM 2187 C CA . PHE A 1 267 ? 10.271 5.439 -7.393 1.00 94.44 267 PHE A CA 1
ATOM 2188 C C . PHE A 1 267 ? 11.455 4.678 -7.984 1.00 94.44 267 PHE A C 1
ATOM 2190 O O . PHE A 1 267 ? 12.506 5.252 -8.265 1.00 94.44 267 PHE A O 1
ATOM 2197 N N . HIS A 1 268 ? 11.284 3.378 -8.187 1.00 95.25 268 HIS A N 1
ATOM 2198 C CA . HIS A 1 268 ? 12.344 2.534 -8.709 1.00 95.25 268 HIS A CA 1
ATOM 2199 C C . HIS A 1 268 ? 11.790 1.345 -9.487 1.00 95.25 268 HIS A C 1
ATOM 2201 O O . HIS A 1 268 ? 10.729 0.803 -9.179 1.00 95.25 268 HIS A O 1
ATOM 2207 N N . ALA A 1 269 ? 12.552 0.900 -10.483 1.00 95.31 269 ALA A N 1
ATOM 2208 C CA . ALA A 1 269 ? 12.261 -0.304 -11.245 1.00 95.31 269 ALA A CA 1
ATOM 2209 C C . ALA A 1 269 ? 13.108 -1.461 -10.703 1.00 95.31 269 ALA A C 1
ATOM 2211 O O . ALA A 1 269 ? 14.319 -1.519 -10.920 1.00 95.31 269 ALA A O 1
ATOM 2212 N N . THR A 1 270 ? 12.492 -2.392 -9.969 1.00 93.56 270 THR A N 1
ATOM 2213 C CA . THR A 1 270 ? 13.211 -3.567 -9.448 1.00 93.56 270 THR A CA 1
ATOM 2214 C C . THR A 1 270 ? 13.702 -4.453 -10.597 1.00 93.56 270 THR A C 1
ATOM 2216 O O . THR A 1 270 ? 12.895 -4.944 -11.384 1.00 93.56 270 THR A O 1
ATOM 2219 N N . MET A 1 271 ? 15.010 -4.728 -10.631 1.00 92.12 271 MET A N 1
ATOM 2220 C CA . MET A 1 271 ? 15.637 -5.595 -11.636 1.00 92.12 271 MET A CA 1
ATOM 2221 C C . MET A 1 271 ? 16.022 -6.955 -11.062 1.00 92.12 271 MET A C 1
ATOM 2223 O O . MET A 1 271 ? 15.708 -7.997 -11.639 1.00 92.12 271 MET A O 1
ATOM 2227 N N . LEU A 1 272 ? 16.696 -6.973 -9.907 1.00 90.88 272 LEU A N 1
ATOM 2228 C CA . LEU A 1 272 ? 17.222 -8.203 -9.317 1.00 90.88 272 LEU A CA 1
ATOM 2229 C C . LEU A 1 272 ? 16.875 -8.342 -7.842 1.00 90.88 272 LEU A C 1
ATOM 2231 O O . LEU A 1 272 ? 16.917 -7.394 -7.060 1.00 90.88 272 LEU A O 1
ATOM 2235 N N . ARG A 1 273 ? 16.602 -9.588 -7.464 1.00 89.12 273 ARG A N 1
ATOM 2236 C CA . ARG A 1 273 ? 16.465 -10.063 -6.091 1.00 89.12 273 ARG A CA 1
ATOM 2237 C C . ARG A 1 273 ? 17.422 -11.250 -5.895 1.00 89.12 273 ARG A C 1
ATOM 2239 O O . ARG A 1 273 ? 17.802 -11.883 -6.880 1.00 89.12 273 ARG A O 1
ATOM 2246 N N . PRO A 1 274 ? 17.813 -11.586 -4.653 1.00 84.69 274 PRO A N 1
ATOM 2247 C CA . PRO A 1 274 ? 18.804 -12.621 -4.365 1.00 84.69 274 PRO A CA 1
ATOM 2248 C C . PRO A 1 274 ? 18.494 -13.975 -5.008 1.00 84.69 274 PRO A C 1
ATOM 2250 O O . PRO A 1 274 ? 19.388 -14.627 -5.536 1.00 84.69 274 PRO A O 1
ATOM 2253 N N . ASN A 1 275 ? 17.216 -14.355 -5.052 1.00 81.31 275 ASN A N 1
ATOM 2254 C CA . ASN A 1 275 ? 16.740 -15.584 -5.688 1.00 81.31 275 ASN A CA 1
ATOM 2255 C C . ASN A 1 275 ? 16.962 -15.636 -7.213 1.00 81.31 275 ASN A C 1
ATOM 2257 O O . ASN A 1 275 ? 16.828 -16.708 -7.796 1.00 81.31 275 ASN A O 1
ATOM 2261 N N . HIS A 1 276 ? 17.288 -14.516 -7.867 1.00 78.19 276 HIS A N 1
ATOM 2262 C CA . HIS A 1 276 ? 17.595 -14.463 -9.305 1.00 78.19 276 HIS A CA 1
ATOM 2263 C C . HIS A 1 276 ? 19.056 -14.790 -9.606 1.00 78.19 276 HIS A C 1
ATOM 2265 O O . HIS A 1 276 ? 19.382 -15.179 -10.723 1.00 78.19 276 HIS A O 1
ATOM 2271 N N . VAL A 1 277 ? 19.929 -14.625 -8.613 1.00 73.75 277 VAL A N 1
ATOM 2272 C CA . VAL A 1 277 ? 21.382 -14.795 -8.741 1.00 73.75 277 VAL A CA 1
ATOM 2273 C C . VAL A 1 277 ? 21.905 -15.976 -7.919 1.00 73.75 277 VAL A C 1
ATOM 2275 O O . VAL A 1 277 ? 22.988 -16.482 -8.190 1.00 73.75 277 VAL A O 1
ATOM 2278 N N . GLY A 1 278 ? 21.135 -16.476 -6.946 1.00 75.44 278 GLY A N 1
ATOM 2279 C CA . GLY A 1 278 ? 21.492 -17.657 -6.164 1.00 75.44 278 GLY A CA 1
ATOM 2280 C C . GLY A 1 278 ? 20.473 -18.006 -5.078 1.00 75.44 278 GLY A C 1
ATOM 2281 O O . GLY A 1 278 ? 19.344 -17.534 -5.075 1.00 75.44 278 GLY A O 1
ATOM 2282 N N . LYS A 1 279 ? 20.870 -18.856 -4.123 1.00 72.69 279 LYS A N 1
ATOM 2283 C CA . LYS A 1 279 ? 20.022 -19.267 -2.980 1.00 72.69 279 LYS A CA 1
ATOM 2284 C C . LYS A 1 279 ? 20.230 -18.408 -1.718 1.00 72.69 279 LYS A C 1
ATOM 2286 O O . LYS A 1 279 ? 19.725 -18.751 -0.652 1.00 72.69 279 LYS A O 1
ATOM 2291 N N . GLY A 1 280 ? 21.014 -17.332 -1.819 1.00 81.12 280 GLY A N 1
ATOM 2292 C CA . GLY A 1 280 ? 21.351 -16.444 -0.705 1.00 81.12 280 GLY A CA 1
ATOM 2293 C C . GLY A 1 280 ? 20.231 -15.466 -0.335 1.00 81.12 280 GLY A C 1
ATOM 2294 O O . GLY A 1 280 ? 19.259 -15.301 -1.066 1.00 81.12 280 GLY A O 1
ATOM 2295 N N . ARG A 1 281 ? 20.387 -14.789 0.811 1.00 86.94 281 ARG A N 1
ATOM 2296 C CA . ARG A 1 281 ? 19.526 -13.657 1.223 1.00 86.94 281 ARG A CA 1
ATOM 2297 C C . ARG A 1 281 ? 19.997 -12.309 0.668 1.00 86.94 281 ARG A C 1
ATOM 2299 O O . ARG A 1 281 ? 19.258 -11.333 0.743 1.00 86.94 281 ARG A O 1
ATOM 2306 N N . THR A 1 282 ? 21.219 -12.265 0.150 1.00 91.75 282 THR A N 1
ATOM 2307 C CA . THR A 1 282 ? 21.870 -11.107 -0.466 1.00 91.75 282 THR A CA 1
ATOM 2308 C C . THR A 1 282 ? 22.724 -11.567 -1.647 1.00 91.75 282 THR A C 1
ATOM 2310 O O . THR A 1 282 ? 22.911 -12.772 -1.842 1.00 91.75 282 THR A O 1
ATOM 2313 N N . PHE A 1 283 ? 23.237 -10.617 -2.425 1.00 92.25 283 PHE A N 1
ATOM 2314 C CA . PHE A 1 283 ? 24.203 -10.854 -3.496 1.00 92.25 283 PHE A CA 1
ATOM 2315 C C . PHE A 1 283 ? 25.193 -9.695 -3.635 1.00 92.25 283 PHE A C 1
ATOM 2317 O O . PHE A 1 283 ? 24.913 -8.589 -3.175 1.00 92.25 283 PHE A O 1
ATOM 2324 N N . ASP A 1 284 ? 26.339 -9.958 -4.262 1.00 93.38 284 ASP A N 1
ATOM 2325 C CA . ASP A 1 284 ? 27.299 -8.919 -4.634 1.00 93.38 284 ASP A CA 1
ATOM 2326 C C . ASP A 1 284 ? 26.893 -8.321 -5.986 1.00 93.38 284 ASP A C 1
ATOM 2328 O O . ASP A 1 284 ? 26.747 -9.040 -6.975 1.00 93.38 284 ASP A O 1
ATOM 2332 N N . SER A 1 285 ? 26.663 -7.012 -6.006 1.00 94.38 285 SER A N 1
ATOM 2333 C CA . SER A 1 285 ? 26.270 -6.257 -7.186 1.00 94.38 285 SER A CA 1
ATOM 2334 C C . SER A 1 285 ? 27.373 -5.351 -7.731 1.00 94.38 285 SER A C 1
ATOM 2336 O O . SER A 1 285 ? 27.086 -4.556 -8.622 1.00 94.38 285 SER A O 1
ATOM 2338 N N . THR A 1 286 ? 28.605 -5.407 -7.213 1.00 95.62 286 THR A N 1
ATOM 2339 C CA . THR A 1 286 ? 29.691 -4.501 -7.631 1.00 95.62 286 THR A CA 1
ATOM 2340 C C . THR A 1 286 ? 29.941 -4.572 -9.138 1.00 95.62 286 THR A C 1
ATOM 2342 O O . THR A 1 286 ? 29.983 -3.531 -9.790 1.00 95.62 286 THR A O 1
ATOM 2345 N N . TYR A 1 287 ? 29.956 -5.778 -9.719 1.00 95.00 287 TYR A N 1
ATOM 2346 C CA . TYR A 1 287 ? 30.084 -5.952 -11.171 1.00 95.00 287 TYR A CA 1
ATOM 2347 C C . TYR A 1 287 ? 28.988 -5.211 -11.954 1.00 95.00 287 TYR A C 1
ATOM 2349 O O . TYR A 1 287 ? 29.274 -4.587 -12.973 1.00 95.00 287 TYR A O 1
ATOM 2357 N N . MET A 1 288 ? 27.738 -5.238 -11.479 1.00 95.19 288 MET A N 1
ATOM 2358 C CA . MET A 1 288 ? 26.624 -4.569 -12.156 1.00 95.19 288 MET A CA 1
ATOM 2359 C C . MET A 1 288 ? 26.800 -3.048 -12.174 1.00 95.19 288 MET A C 1
ATOM 2361 O O . MET A 1 288 ? 26.511 -2.434 -13.193 1.00 95.19 288 MET A O 1
ATOM 2365 N N . PHE A 1 289 ? 27.314 -2.449 -11.092 1.00 95.94 289 PHE A N 1
ATOM 2366 C CA . PHE A 1 289 ? 27.609 -1.009 -11.037 1.00 95.94 289 PHE A CA 1
ATOM 2367 C C . PHE A 1 289 ? 28.749 -0.607 -11.969 1.00 95.94 289 PHE A C 1
ATOM 2369 O O . PHE A 1 289 ? 28.663 0.428 -12.618 1.00 95.94 289 PHE A O 1
ATOM 2376 N N . GLU A 1 290 ? 29.796 -1.424 -12.066 1.00 95.56 290 GLU A N 1
ATOM 2377 C CA . GLU A 1 290 ? 30.932 -1.164 -12.961 1.00 95.56 290 GLU A CA 1
ATOM 2378 C C . GLU A 1 290 ? 30.563 -1.304 -14.446 1.00 95.56 290 GLU A C 1
ATOM 2380 O O . GLU A 1 290 ? 31.258 -0.776 -15.311 1.00 95.56 290 GLU A O 1
ATOM 2385 N N . ASN A 1 291 ? 29.473 -2.017 -14.745 1.00 95.69 291 ASN A N 1
ATOM 2386 C CA . ASN A 1 291 ? 29.073 -2.385 -16.101 1.00 95.69 291 ASN A CA 1
ATOM 2387 C C . ASN A 1 291 ? 27.686 -1.854 -16.487 1.00 95.69 291 ASN A C 1
ATOM 2389 O O . ASN A 1 291 ? 27.111 -2.355 -17.451 1.00 95.69 291 ASN A O 1
ATOM 2393 N N . PHE A 1 292 ? 27.134 -0.879 -15.769 1.00 97.31 292 PHE A N 1
ATOM 2394 C CA . PHE A 1 292 ? 25.905 -0.188 -16.163 1.00 97.31 292 PHE A CA 1
ATOM 2395 C C . PHE A 1 292 ? 26.238 1.231 -16.626 1.00 97.31 292 PHE A C 1
ATOM 2397 O O . PHE A 1 292 ? 26.942 1.957 -15.924 1.00 97.31 292 PHE A O 1
ATOM 2404 N N . THR A 1 293 ? 25.748 1.629 -17.798 1.00 95.88 293 THR A N 1
ATOM 2405 C CA . THR A 1 293 ? 25.916 2.985 -18.337 1.00 95.88 293 THR A CA 1
ATOM 2406 C C . THR A 1 293 ? 24.561 3.673 -18.518 1.00 95.88 293 THR A C 1
ATOM 2408 O O . THR A 1 293 ? 23.550 2.992 -18.687 1.00 95.88 293 THR A O 1
ATOM 2411 N N . PRO A 1 294 ? 24.511 5.019 -18.536 1.00 94.31 294 PRO A N 1
ATOM 2412 C CA . PRO A 1 294 ? 23.258 5.744 -18.755 1.00 94.31 294 PRO A CA 1
ATOM 2413 C C . PRO A 1 294 ? 22.529 5.400 -20.064 1.00 94.31 294 PRO A C 1
ATOM 2415 O O . PRO A 1 294 ? 21.314 5.551 -20.135 1.00 94.31 294 PRO A O 1
ATOM 2418 N N . ASP A 1 295 ? 23.254 4.903 -21.071 1.00 95.19 295 ASP A N 1
ATOM 2419 C CA . ASP A 1 295 ? 22.711 4.525 -22.383 1.00 95.19 295 ASP A CA 1
ATOM 2420 C C . ASP A 1 295 ? 22.204 3.071 -22.441 1.00 95.19 295 ASP A C 1
ATOM 2422 O O . ASP A 1 295 ? 21.652 2.647 -23.458 1.00 95.19 295 ASP A O 1
ATOM 2426 N N . ASP A 1 296 ? 22.390 2.277 -21.376 1.00 96.62 296 ASP A N 1
ATOM 2427 C CA . ASP A 1 296 ? 21.957 0.873 -21.349 1.00 96.62 296 ASP A CA 1
ATOM 2428 C C . ASP A 1 296 ? 20.416 0.746 -21.374 1.00 96.62 296 ASP A C 1
ATOM 2430 O O . ASP A 1 296 ? 19.896 -0.288 -21.801 1.00 96.62 296 ASP A O 1
ATOM 2434 N N . MET A 1 297 ? 19.681 1.786 -20.952 1.00 97.12 297 MET A N 1
ATOM 2435 C CA . MET A 1 297 ? 18.216 1.804 -20.860 1.00 97.12 297 MET A CA 1
ATOM 2436 C C . MET A 1 297 ? 17.612 2.966 -21.666 1.00 97.12 297 MET A C 1
ATOM 2438 O O . MET A 1 297 ? 18.025 4.110 -21.482 1.00 97.12 297 MET A O 1
ATOM 2442 N N . PRO A 1 298 ? 16.602 2.725 -22.525 1.00 96.94 298 PRO A N 1
ATOM 2443 C CA . PRO A 1 298 ? 15.992 3.782 -23.320 1.00 96.94 298 PRO A CA 1
ATOM 2444 C C . PRO A 1 298 ? 15.115 4.690 -22.457 1.00 96.94 298 PRO A C 1
ATOM 2446 O O . PRO A 1 298 ? 14.563 4.272 -21.434 1.00 96.94 298 PRO A O 1
ATOM 2449 N N . SER A 1 299 ? 14.932 5.926 -22.915 1.00 97.00 299 SER A N 1
ATOM 2450 C CA . SER A 1 299 ? 13.909 6.812 -22.368 1.00 97.00 299 SER A CA 1
ATOM 2451 C C . SER A 1 299 ? 12.510 6.273 -22.667 1.00 97.00 299 SER A C 1
ATOM 2453 O O . SER A 1 299 ? 12.283 5.638 -23.696 1.00 97.00 299 SER A O 1
ATOM 2455 N N . VAL A 1 300 ? 11.555 6.560 -21.787 1.00 96.69 300 VAL A N 1
ATOM 2456 C CA . VAL A 1 300 ? 10.143 6.208 -21.985 1.00 96.69 300 VAL A CA 1
ATOM 2457 C C . VAL A 1 300 ? 9.277 7.448 -21.862 1.00 96.69 300 VAL A C 1
ATOM 2459 O O . VAL A 1 300 ? 9.576 8.342 -21.074 1.00 96.69 300 VAL A O 1
ATOM 2462 N N . VAL A 1 301 ? 8.192 7.496 -22.630 1.00 95.75 301 VAL A N 1
ATOM 2463 C CA . VAL A 1 301 ? 7.171 8.539 -22.505 1.00 95.75 301 VAL A CA 1
ATOM 2464 C C . VAL A 1 301 ? 6.045 7.985 -21.647 1.00 95.75 301 VAL A C 1
ATOM 2466 O O . VAL A 1 301 ? 5.394 7.016 -22.039 1.00 95.75 301 VAL A O 1
ATOM 2469 N N . ALA A 1 302 ? 5.817 8.579 -20.480 1.00 94.06 302 ALA A N 1
ATOM 2470 C CA . ALA A 1 302 ? 4.751 8.149 -19.595 1.00 94.06 302 ALA A CA 1
ATOM 2471 C C . ALA A 1 302 ? 3.377 8.454 -20.205 1.00 94.06 302 ALA A C 1
ATOM 2473 O O . ALA A 1 302 ? 3.088 9.594 -20.562 1.00 94.06 302 ALA A O 1
ATOM 2474 N N . ASN A 1 303 ? 2.537 7.428 -20.337 1.00 93.69 303 ASN A N 1
ATOM 2475 C CA . ASN A 1 303 ? 1.231 7.527 -20.992 1.00 93.69 303 ASN A CA 1
ATOM 2476 C C . ASN A 1 303 ? 0.092 6.847 -20.223 1.00 93.69 303 ASN A C 1
ATOM 2478 O O . ASN A 1 303 ? -1.064 7.203 -20.430 1.00 93.69 303 ASN A O 1
ATOM 2482 N N . GLU A 1 304 ? 0.389 5.894 -19.340 1.00 95.31 304 GLU A N 1
ATOM 2483 C CA . GLU A 1 304 ? -0.632 5.225 -18.543 1.00 95.31 304 GLU A CA 1
ATOM 2484 C C . GLU A 1 304 ? -0.160 4.859 -17.133 1.00 95.31 304 GLU A C 1
ATOM 2486 O O . GLU A 1 304 ? 1.015 4.591 -16.882 1.00 95.31 304 GLU A O 1
ATOM 2491 N N . ILE A 1 305 ? -1.129 4.794 -16.226 1.00 97.38 305 ILE A N 1
ATOM 2492 C CA . ILE A 1 305 ? -1.043 4.213 -14.887 1.00 97.38 305 ILE A CA 1
ATOM 2493 C C . ILE A 1 305 ? -2.012 3.027 -14.830 1.00 97.38 305 ILE A C 1
ATOM 2495 O O . ILE A 1 305 ? -3.032 3.007 -15.521 1.00 97.38 305 ILE A O 1
ATOM 2499 N N . ARG A 1 306 ? -1.723 2.017 -14.007 1.00 97.94 306 ARG A N 1
ATOM 2500 C CA . ARG A 1 306 ? -2.584 0.838 -13.838 1.00 97.94 306 ARG A CA 1
ATOM 2501 C C . ARG A 1 306 ? -2.907 0.562 -12.385 1.00 97.94 306 ARG A C 1
ATOM 2503 O O . ARG A 1 306 ? -2.032 0.680 -11.532 1.00 97.94 306 ARG A O 1
ATOM 2510 N N . LEU A 1 307 ? -4.128 0.090 -12.141 1.00 98.56 307 LEU A N 1
ATOM 2511 C CA . LEU A 1 307 ? -4.497 -0.619 -10.917 1.00 98.56 307 LEU A CA 1
ATOM 2512 C C . LEU A 1 307 ? -4.444 -2.123 -11.190 1.00 98.56 307 LEU A C 1
ATOM 2514 O O . LEU A 1 307 ? -5.155 -2.628 -12.065 1.00 98.56 307 LEU A O 1
ATOM 2518 N N . VAL A 1 308 ? -3.600 -2.833 -10.444 1.00 98.19 308 VAL A N 1
ATOM 2519 C CA . VAL A 1 308 ? -3.309 -4.249 -10.686 1.00 98.19 308 VAL A CA 1
ATOM 2520 C C . VAL A 1 308 ? -3.433 -5.094 -9.424 1.00 98.19 308 VAL A C 1
ATOM 2522 O O . VAL A 1 308 ? -3.305 -4.603 -8.299 1.00 98.19 308 VAL A O 1
ATOM 2525 N N . GLN A 1 309 ? -3.656 -6.392 -9.619 1.00 97.81 309 GLN A N 1
ATOM 2526 C CA . GLN A 1 309 ? -3.661 -7.392 -8.559 1.00 97.81 309 GLN A CA 1
ATOM 2527 C C . GLN A 1 309 ? -2.285 -8.048 -8.424 1.00 97.81 309 GLN A C 1
ATOM 2529 O O . GLN A 1 309 ? -1.703 -8.552 -9.386 1.00 97.81 309 GLN A O 1
ATOM 2534 N N . ARG A 1 310 ? -1.767 -8.090 -7.199 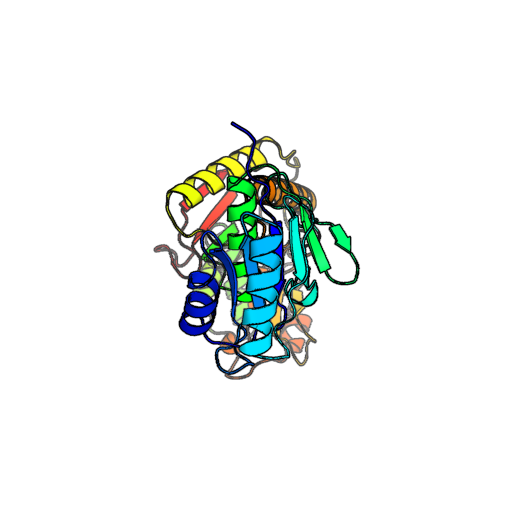1.00 94.25 310 ARG A N 1
ATOM 2535 C CA . ARG A 1 310 ? -0.504 -8.753 -6.872 1.00 94.25 310 ARG A CA 1
ATOM 2536 C C . ARG A 1 310 ? -0.682 -10.275 -6.935 1.00 94.25 310 ARG A C 1
ATOM 2538 O O . ARG A 1 310 ? -1.721 -10.805 -6.557 1.00 94.25 310 ARG A O 1
ATOM 2545 N N . PHE A 1 311 ? 0.358 -10.979 -7.385 1.00 91.69 311 PHE A N 1
ATOM 2546 C CA . PHE A 1 311 ? 0.436 -12.452 -7.474 1.00 91.69 311 PHE A CA 1
ATOM 2547 C C . PHE A 1 311 ? -0.533 -13.145 -8.441 1.00 91.69 311 PHE A C 1
ATOM 2549 O O . PHE A 1 311 ? -0.503 -14.371 -8.550 1.00 91.69 311 PHE A O 1
ATOM 2556 N N . VAL A 1 312 ? -1.340 -12.384 -9.174 1.00 95.12 312 VAL A N 1
ATOM 2557 C CA . VAL A 1 312 ? -2.127 -12.868 -10.310 1.00 95.12 312 VAL A CA 1
ATOM 2558 C C . VAL A 1 312 ? -1.563 -12.199 -11.555 1.00 95.12 312 VAL A C 1
ATOM 2560 O O . VAL A 1 312 ? -1.218 -11.021 -11.497 1.00 95.12 312 VAL A O 1
ATOM 2563 N N . TYR A 1 313 ? -1.426 -12.945 -12.649 1.00 94.81 313 TYR A N 1
ATOM 2564 C CA . TYR A 1 313 ? -0.733 -12.479 -13.849 1.00 94.81 313 TYR A CA 1
ATOM 2565 C C . TYR A 1 313 ? -1.617 -12.614 -15.088 1.00 94.81 313 TYR A C 1
ATOM 2567 O O . TYR A 1 313 ? -2.354 -13.595 -15.218 1.00 94.81 313 TYR A O 1
ATOM 2575 N N . ASP A 1 314 ? -1.525 -11.627 -15.973 1.00 94.62 314 ASP A N 1
ATOM 2576 C CA . ASP A 1 314 ? -2.139 -11.630 -17.299 1.00 94.62 314 ASP A CA 1
ATOM 2577 C C . ASP A 1 314 ? -1.330 -12.522 -18.274 1.00 94.62 314 ASP A C 1
ATOM 2579 O O . ASP A 1 314 ? -0.228 -12.974 -17.941 1.00 94.62 314 ASP A O 1
ATOM 2583 N N . PRO A 1 315 ? -1.846 -12.827 -19.486 1.00 92.81 315 PRO A N 1
ATOM 2584 C CA . PRO A 1 315 ? -1.155 -13.694 -20.451 1.00 92.81 315 PRO A CA 1
ATOM 2585 C C . PRO A 1 315 ? 0.229 -13.203 -20.900 1.00 92.81 315 PRO A C 1
ATOM 2587 O O . PRO A 1 315 ? 1.033 -14.001 -21.382 1.00 92.81 315 PRO A O 1
ATOM 2590 N N . ASP A 1 316 ? 0.508 -11.908 -20.757 1.00 89.94 316 ASP A N 1
ATOM 2591 C CA . ASP A 1 316 ? 1.800 -11.285 -21.052 1.00 89.94 316 ASP A CA 1
ATOM 2592 C C . ASP A 1 316 ? 2.808 -11.387 -19.886 1.00 89.94 316 ASP A C 1
ATOM 2594 O O . ASP A 1 316 ? 3.930 -10.892 -19.999 1.00 89.94 316 ASP A O 1
ATOM 2598 N N . ASP A 1 317 ? 2.442 -12.080 -18.802 1.00 91.50 317 ASP A N 1
ATOM 2599 C CA . ASP A 1 317 ? 3.197 -12.249 -17.551 1.00 91.50 317 ASP A CA 1
ATOM 2600 C C . ASP A 1 317 ? 3.350 -10.961 -16.718 1.00 91.50 317 ASP A C 1
ATOM 2602 O O . ASP A 1 317 ? 4.056 -10.968 -15.703 1.00 91.50 317 ASP A O 1
ATOM 2606 N N . PHE A 1 318 ? 2.656 -9.874 -17.087 1.00 94.50 318 PHE A N 1
ATOM 2607 C CA . PHE A 1 318 ? 2.470 -8.719 -16.209 1.00 94.50 318 PHE A CA 1
ATOM 2608 C C . PHE A 1 318 ? 1.430 -9.036 -15.127 1.00 94.50 318 PHE A C 1
ATOM 2610 O O . PHE A 1 318 ? 0.712 -10.032 -15.186 1.00 94.50 318 PHE A O 1
ATOM 2617 N N . TYR A 1 319 ? 1.353 -8.204 -14.091 1.00 96.00 319 TYR A N 1
ATOM 2618 C CA . TYR A 1 319 ? 0.316 -8.325 -13.066 1.00 96.00 319 TYR A CA 1
ATOM 2619 C C . TYR A 1 319 ? -1.078 -8.177 -13.678 1.00 96.00 319 TYR A C 1
ATOM 2621 O O . TYR A 1 319 ? -1.269 -7.359 -14.577 1.00 96.00 319 TYR A O 1
ATOM 2629 N N . LYS A 1 320 ? -2.054 -8.925 -13.152 1.00 97.12 320 LYS A N 1
ATOM 2630 C CA . LYS A 1 320 ? -3.441 -8.861 -13.613 1.00 97.12 320 LYS A CA 1
ATOM 2631 C C . LYS A 1 320 ? -3.946 -7.431 -13.512 1.00 97.12 320 LYS A C 1
ATOM 2633 O O . LYS A 1 320 ? -4.068 -6.887 -12.411 1.00 97.12 320 LYS A O 1
ATOM 2638 N N . THR A 1 321 ? -4.246 -6.841 -14.659 1.00 97.62 321 THR A N 1
ATOM 2639 C CA . THR A 1 321 ? -4.706 -5.461 -14.753 1.00 97.62 321 THR A CA 1
ATOM 2640 C C . THR A 1 321 ? -6.216 -5.411 -14.574 1.00 97.62 321 THR A C 1
ATOM 2642 O O . THR A 1 321 ? -6.953 -6.016 -15.348 1.00 97.62 321 THR A O 1
ATOM 2645 N N . HIS A 1 322 ? -6.686 -4.665 -13.573 1.00 98.25 322 HIS A N 1
ATOM 2646 C CA . HIS A 1 322 ? -8.117 -4.385 -13.424 1.00 98.25 322 HIS A CA 1
ATOM 2647 C C . HIS A 1 322 ? -8.515 -3.143 -14.215 1.00 98.25 322 HIS A C 1
ATOM 2649 O O . HIS A 1 322 ? -9.504 -3.171 -14.941 1.00 98.25 322 HIS A O 1
ATOM 2655 N N . PHE A 1 323 ? -7.718 -2.074 -14.110 1.00 98.31 323 PHE A N 1
ATOM 2656 C CA . PHE A 1 323 ? -8.006 -0.788 -14.748 1.00 98.31 323 PHE A CA 1
ATOM 2657 C C . PHE A 1 323 ? -6.741 -0.125 -15.287 1.00 98.31 323 PHE A C 1
ATOM 2659 O O . PHE A 1 323 ? -5.639 -0.314 -14.759 1.00 98.31 323 PHE A O 1
ATOM 2666 N N . ARG A 1 324 ? -6.929 0.671 -16.342 1.00 97.88 324 ARG A N 1
ATOM 2667 C CA . ARG A 1 324 ? -5.908 1.488 -17.001 1.00 97.88 324 ARG A CA 1
ATOM 2668 C C . ARG A 1 324 ? -6.374 2.935 -17.005 1.00 97.88 324 ARG A C 1
ATOM 2670 O O . ARG A 1 324 ? -7.523 3.197 -17.352 1.00 97.88 324 ARG A O 1
ATOM 2677 N N . TYR A 1 325 ? -5.475 3.846 -16.670 1.00 97.81 325 TYR A N 1
ATOM 2678 C CA . TYR A 1 325 ? -5.737 5.277 -16.634 1.00 97.81 325 TYR A CA 1
ATOM 2679 C C . TYR A 1 325 ? -4.745 5.968 -17.555 1.00 97.81 325 TYR A C 1
ATOM 2681 O O . TYR A 1 325 ? -3.537 5.873 -17.337 1.00 97.81 325 TYR A O 1
ATOM 2689 N N . ASN A 1 326 ? -5.247 6.643 -18.583 1.00 95.62 326 ASN A N 1
ATOM 2690 C CA . ASN A 1 326 ? -4.396 7.418 -19.475 1.00 95.62 326 ASN A CA 1
ATOM 2691 C C . ASN A 1 326 ? -3.960 8.705 -18.773 1.00 95.62 326 ASN A C 1
ATOM 2693 O O . ASN A 1 326 ? -4.748 9.337 -18.070 1.00 95.62 326 ASN A O 1
ATOM 2697 N N . ILE A 1 327 ? -2.702 9.074 -18.972 1.00 92.81 327 ILE A N 1
ATOM 2698 C CA . ILE A 1 327 ? -2.171 10.378 -18.591 1.00 92.81 327 ILE A CA 1
ATOM 2699 C C . ILE A 1 327 ? -2.419 11.279 -19.797 1.00 92.81 327 ILE A C 1
ATOM 2701 O O . ILE A 1 327 ? -1.828 11.034 -20.850 1.00 92.81 327 ILE A O 1
ATOM 2705 N N . GLU A 1 328 ? -3.304 12.264 -19.668 1.00 80.06 328 GLU A N 1
ATOM 2706 C CA . GLU A 1 328 ? -3.650 13.193 -20.756 1.00 80.06 328 GLU A CA 1
ATOM 2707 C C . GLU A 1 328 ? -2.700 14.386 -20.807 1.00 80.06 328 GLU A C 1
ATOM 2709 O O . GLU A 1 328 ? -2.454 15.002 -19.747 1.00 80.06 328 GLU A O 1
#

Radius of gyration: 24.61 Å; chains: 1; bounding box: 66×38×66 Å

Sequence (328 aa):
MSEQEIIRCFSEPCFGRKPQIEAVVAEVEGATLDYYIFHSDYHNNYSIAIFEIPSREKYDLLKEKMTNFNSKNILKELPPNTISVPVKKFKLNSSIPLRICDCTPTQENGRMVFKYQQEATKKAIYKNLDYFIGRPDYTHFVCFPLAPNFPEWTEAAKRVLEKWGVKNGRQINRTHLTVALFVIENDEELQLVNRLTEEAMRETQWCENRIMTFPRISVFGSQKNSRILYIEPEGEFLECLANFTHLLVSKLNDNGFGFVEEDSKSFHATMLRPNHVGKGRTFDSTYMFENFTPDDMPSVVANEIRLVQRFVYDPDDFYKTHFRYNIE

Foldseek 3Di:
DDDQDKWKKKFAFQADAPVVLQVLQVVQPPKDFPDWADDPVRVRTTRMTMMIHRDPVSVVSSQVSSCVVPVRRHIDTDDPQKDKAAPVLADDPDPAQQFFAPWRWDQDPRITITHDDDPVSVVLVRVVSCCSNVVDDFFKFKWQFDPPVPVQQLVLLVVLCVVVVFPDSLCSNAWTWTFKTFHDDDDVSVVVLVVLLQVLLVPQDADPQQKKFFFDKDADPDLAFGQWIWTFIDDPRLQSSLSSSNSSQVSCNSHSTRPMDGCSPTTTTTNDGPVRVDPDSGHRRPVSRVPGGSPSGDMDGRFKMFMFTPPDADPSSYGHTPDIDTND

Secondary structure (DSSP, 8-state):
-PPP--EEEEESSB-S-HHHHHHHHHTSTT-EEEEEEE-GGGTT-EEEEEEEESSHHHHHHHHHHHHHH-TT--EEEE-TTEEEEEGGG-----SSPP-BTTB-PEEETTEEEEE-SSHHHHHHHHHHHHHHHH-PPP-EEEEEE-TTT-HHHHHHHHHHHHHTT---HHHHTT-EEEEEEE---SHHHHHHHHHHHHHHHHHS---S--EEEEEEEEEEEETTEEEEEEEEEESTHHHHHHHHHHHHHHHHHHTT----EE-TT---EEEE-HHHH-SSS-B--HHHHHT--GGGS--EE--EEEEEEEEEE-TTSSEEEEEEEE--

InterPro domains:
  IPR009097 Cyclic phosphodiesterase [SSF55144] (140-327)
  IPR009210 Activating signal cointegrator 1 complex subunit 1 [PTHR13360] (121-321)
  IPR019510 A-kinase anchor protein 7-like, phosphoesterase domain [PF10469] (138-322)

Organism: NCBI:txid1144522

pLDDT: mean 90.18, std 9.4, range [43.28, 98.69]